Protein AF-A0A1J3EVC8-F1 (afdb_monomer_lite)

InterPro domains:
  IPR001320 Ionotropic glutamate receptor, C-terminal [PF00060] (2-191)
  IPR001320 Ionotropic glutamate receptor, C-terminal [SM00079] (3-160)
  IPR015683 Ionotropic glutamate receptor [PTHR18966] (3-230)

Sequence (306 aa):
LARFVVVVWCFVVLVLTQSYTANLSSFLTVQRLRPKTTTVNDLIRNGDSVGYQRGSFVHGLLKNKGFQESKLKPYDSIEECHMLMSSRKIAAAFDEEVYFKVLLSKYCSKYAMVEPYFKSAGFGFVFPKNSPLTRDVSMAILQLSEGDEMQHIEKKWLNKQSHGCPDPNPDLSHGLGLNSFWGLFIIAGLASFLALLFYLANFLYEQRHTLLEDSGVSFWRKLMLLLRIFNEKDKISHMFKESAVHNVSSPTPRPSAVEITPCPQCPSQNREFEPRRVSLEPSEDFFTPRLEQDEDDEVDTERGAD

Radius of gyration: 39.42 Å; chains: 1; bounding box: 84×89×107 Å

Organism: Noccaea caerulescens (NCBI:txid107243)

Structure (mmCIF, N/CA/C/O backbone):
data_AF-A0A1J3EVC8-F1
#
_entry.id   AF-A0A1J3EVC8-F1
#
loop_
_atom_site.group_PDB
_atom_site.id
_atom_site.type_symbol
_atom_site.label_atom_id
_atom_site.label_alt_id
_atom_site.label_comp_id
_atom_site.label_asym_id
_atom_site.label_entity_id
_atom_site.label_seq_id
_atom_site.pdbx_PDB_ins_code
_atom_site.Cartn_x
_atom_site.Cartn_y
_atom_site.Cartn_z
_atom_site.occupancy
_atom_site.B_iso_or_equiv
_atom_site.auth_seq_id
_atom_site.auth_comp_id
_atom_site.auth_asym_id
_atom_site.auth_atom_id
_atom_site.pdbx_PDB_model_num
ATOM 1 N N . LEU A 1 1 ? 7.150 0.339 58.802 1.00 74.25 1 LEU A N 1
ATOM 2 C CA . LEU A 1 1 ? 6.753 -0.681 57.802 1.00 74.25 1 LEU A CA 1
ATOM 3 C C . LEU A 1 1 ? 5.669 -0.202 56.835 1.00 74.25 1 LEU A C 1
ATOM 5 O O . LEU A 1 1 ? 5.943 -0.197 55.647 1.00 74.25 1 LEU A O 1
ATOM 9 N N . ALA A 1 2 ? 4.497 0.263 57.290 1.00 88.56 2 ALA A N 1
ATOM 10 C CA . ALA A 1 2 ? 3.395 0.658 56.392 1.00 88.56 2 ALA A CA 1
ATOM 11 C C . ALA A 1 2 ? 3.783 1.685 55.302 1.00 88.56 2 ALA A C 1
ATOM 13 O O . ALA A 1 2 ? 3.427 1.515 54.143 1.00 88.56 2 ALA A O 1
ATOM 14 N N . ARG A 1 3 ? 4.594 2.702 55.634 1.00 89.00 3 ARG A N 1
ATOM 15 C CA . ARG A 1 3 ? 5.077 3.698 54.654 1.00 89.00 3 ARG A CA 1
ATOM 16 C C . ARG A 1 3 ? 5.971 3.103 53.560 1.00 89.00 3 ARG A C 1
ATOM 18 O O . ARG A 1 3 ? 5.885 3.527 52.419 1.00 89.00 3 ARG A O 1
ATOM 25 N N . PHE A 1 4 ? 6.792 2.109 53.895 1.00 91.50 4 PHE A N 1
ATOM 26 C CA . PHE A 1 4 ? 7.649 1.423 52.925 1.00 91.50 4 PHE A CA 1
ATOM 27 C C . PHE A 1 4 ? 6.813 0.574 51.961 1.00 91.50 4 PHE A C 1
ATOM 29 O O . PHE A 1 4 ? 7.011 0.633 50.753 1.00 91.50 4 PHE A O 1
ATOM 36 N N . VAL A 1 5 ? 5.808 -0.135 52.487 1.00 93.31 5 VAL A N 1
ATOM 37 C CA . VAL A 1 5 ? 4.866 -0.926 51.680 1.00 93.31 5 VAL A CA 1
ATOM 38 C C . VAL A 1 5 ? 4.085 -0.037 50.706 1.00 93.31 5 VAL A C 1
ATOM 40 O O . VAL A 1 5 ? 3.940 -0.403 49.545 1.00 93.31 5 VAL A O 1
ATOM 43 N N . VAL A 1 6 ? 3.648 1.155 51.133 1.00 94.69 6 VAL A N 1
ATOM 44 C CA . VAL A 1 6 ? 2.963 2.121 50.253 1.00 94.69 6 VAL A CA 1
ATOM 45 C C . VAL A 1 6 ? 3.873 2.598 49.118 1.00 94.69 6 VAL A C 1
ATOM 47 O O . VAL A 1 6 ? 3.422 2.678 47.982 1.00 94.69 6 VAL A O 1
ATOM 50 N N . VAL A 1 7 ? 5.152 2.872 49.390 1.00 92.56 7 VAL A N 1
ATOM 51 C CA . VAL A 1 7 ? 6.109 3.296 48.352 1.00 92.56 7 VAL A CA 1
ATOM 52 C C . VAL A 1 7 ? 6.333 2.189 47.320 1.00 92.56 7 VAL A C 1
ATOM 54 O O . VAL A 1 7 ? 6.260 2.452 46.120 1.00 92.56 7 VAL A O 1
ATOM 57 N N . VAL A 1 8 ? 6.539 0.948 47.772 1.00 93.38 8 VAL A N 1
ATOM 58 C CA . VAL A 1 8 ? 6.688 -0.215 46.880 1.00 93.38 8 VAL A CA 1
ATOM 59 C C . VAL A 1 8 ? 5.415 -0.436 46.059 1.00 93.38 8 VAL A C 1
ATOM 61 O O . VAL A 1 8 ? 5.489 -0.648 44.852 1.00 93.38 8 VAL A O 1
ATOM 64 N N . TRP A 1 9 ? 4.241 -0.317 46.679 1.00 93.56 9 TRP A N 1
ATOM 65 C CA . TRP A 1 9 ? 2.958 -0.433 45.990 1.00 93.56 9 TRP A CA 1
ATOM 66 C C . TRP A 1 9 ? 2.756 0.655 44.927 1.00 93.56 9 TRP A C 1
ATOM 68 O O . TRP A 1 9 ? 2.385 0.349 43.794 1.00 93.56 9 TRP A O 1
ATOM 78 N N . CYS A 1 10 ? 3.057 1.917 45.250 1.00 92.81 10 CYS A N 1
ATOM 79 C CA . CYS A 1 10 ? 3.014 3.015 44.284 1.00 92.81 10 CYS A CA 1
ATOM 80 C C . CYS A 1 10 ? 3.933 2.744 43.091 1.00 92.81 10 CYS A C 1
ATOM 82 O O . CYS A 1 10 ? 3.531 2.969 41.953 1.00 92.81 10 CYS A O 1
ATOM 84 N N . PHE A 1 11 ? 5.135 2.216 43.329 1.00 93.19 11 PHE A N 1
ATOM 85 C CA . PHE A 1 11 ? 6.053 1.848 42.255 1.00 93.19 11 PHE A CA 1
ATOM 86 C C . PHE A 1 11 ? 5.458 0.774 41.331 1.00 93.19 11 PHE A C 1
ATOM 88 O O . PHE A 1 11 ? 5.500 0.926 40.113 1.00 93.19 11 PHE A O 1
ATOM 95 N N . VAL A 1 12 ? 4.822 -0.261 41.889 1.00 94.75 12 VAL A N 1
ATOM 96 C CA . VAL A 1 12 ? 4.138 -1.303 41.101 1.00 94.75 12 VAL A CA 1
ATOM 97 C C . VAL A 1 12 ? 3.018 -0.711 40.238 1.00 94.75 12 VAL A C 1
ATOM 99 O O . VAL A 1 12 ? 2.957 -0.983 39.039 1.00 94.75 12 VAL A O 1
ATOM 102 N N . VAL A 1 13 ? 2.158 0.139 40.809 1.00 95.94 13 VAL A N 1
ATOM 103 C CA . VAL A 1 13 ? 1.061 0.790 40.067 1.00 95.94 13 VAL A CA 1
ATOM 104 C C . VAL A 1 13 ? 1.595 1.695 38.952 1.00 95.94 13 VAL A C 1
ATOM 106 O O . VAL A 1 13 ? 1.046 1.704 37.847 1.00 95.94 13 VAL A O 1
ATOM 109 N N . LEU A 1 14 ? 2.686 2.424 39.208 1.00 92.38 14 LEU A N 1
ATOM 110 C CA . LEU A 1 14 ? 3.347 3.243 38.193 1.00 92.38 14 LEU A CA 1
ATOM 111 C C . LEU A 1 14 ? 3.861 2.383 37.034 1.00 92.38 14 LEU A C 1
ATOM 113 O O . LEU A 1 14 ? 3.548 2.683 35.884 1.00 92.38 14 LEU A O 1
ATOM 117 N N . VAL A 1 15 ? 4.575 1.289 37.315 1.00 94.12 15 VAL A N 1
ATOM 118 C CA . VAL A 1 15 ? 5.093 0.380 36.276 1.00 94.12 15 VAL A CA 1
ATOM 119 C C . VAL A 1 15 ? 3.962 -0.217 35.435 1.00 94.12 15 VAL A C 1
ATOM 121 O O . VAL A 1 15 ? 4.066 -0.258 34.207 1.00 94.12 15 VAL A O 1
ATOM 124 N N . LEU A 1 16 ? 2.856 -0.626 36.062 1.00 92.94 16 LEU A N 1
ATOM 125 C CA . LEU A 1 16 ? 1.688 -1.155 35.350 1.00 92.94 16 LEU A CA 1
ATOM 126 C C . LEU A 1 16 ? 1.044 -0.105 34.436 1.00 92.94 16 LEU A C 1
ATOM 128 O O . LEU A 1 16 ? 0.739 -0.398 33.281 1.00 92.94 16 LEU A O 1
ATOM 132 N N . THR A 1 17 ? 0.887 1.129 34.921 1.00 90.44 17 THR A N 1
ATOM 133 C CA . THR A 1 17 ? 0.289 2.230 34.147 1.00 90.44 17 THR A CA 1
ATOM 134 C C . THR A 1 17 ? 1.160 2.602 32.944 1.00 90.44 17 THR A C 1
ATOM 136 O O . THR A 1 17 ? 0.653 2.782 31.834 1.00 90.44 17 THR A O 1
ATOM 139 N N . GLN A 1 18 ? 2.481 2.665 33.140 1.00 92.81 18 GLN A N 1
ATOM 140 C CA . GLN A 1 18 ? 3.440 2.928 32.065 1.00 92.81 18 GLN A CA 1
ATOM 141 C C . GLN A 1 18 ? 3.442 1.800 31.027 1.00 92.81 18 GLN A C 1
ATOM 143 O O . GLN A 1 18 ? 3.366 2.070 29.832 1.00 92.81 18 GLN A O 1
ATOM 148 N N . SER A 1 19 ? 3.437 0.537 31.466 1.00 91.94 19 SER A N 1
ATOM 149 C CA . SER A 1 19 ? 3.404 -0.626 30.567 1.00 91.94 19 SER A CA 1
ATOM 150 C C . SER A 1 19 ? 2.109 -0.690 29.757 1.00 91.94 19 SER A C 1
ATOM 152 O O . SER A 1 19 ? 2.138 -0.970 28.560 1.00 91.94 19 SER A O 1
ATOM 154 N N . TYR A 1 20 ? 0.972 -0.372 30.381 1.00 91.69 20 TYR A N 1
ATOM 155 C CA . TYR A 1 20 ? -0.309 -0.274 29.685 1.00 91.69 20 TYR A CA 1
ATOM 156 C C . TYR A 1 20 ? -0.292 0.836 28.628 1.00 91.69 20 TYR A C 1
ATOM 158 O O . TYR A 1 20 ? -0.678 0.602 27.483 1.00 91.69 20 TYR A O 1
ATOM 166 N N . THR A 1 21 ? 0.215 2.020 28.985 1.00 87.69 21 THR A N 1
ATOM 167 C CA . THR A 1 21 ? 0.320 3.160 28.061 1.00 87.69 21 THR A CA 1
ATOM 168 C C . THR A 1 21 ? 1.261 2.847 26.896 1.00 87.69 21 THR A C 1
ATOM 170 O O . THR A 1 21 ? 0.932 3.132 25.746 1.00 87.69 21 THR A O 1
ATOM 173 N N . ALA A 1 22 ? 2.394 2.194 27.165 1.00 85.62 22 ALA A N 1
ATOM 174 C CA . ALA A 1 22 ? 3.346 1.760 26.147 1.00 85.62 22 ALA A CA 1
ATOM 175 C C . ALA A 1 22 ? 2.743 0.713 25.199 1.00 85.62 22 ALA A C 1
ATOM 177 O O . ALA A 1 22 ? 2.875 0.838 23.983 1.00 85.62 22 ALA A O 1
ATOM 178 N N . ASN A 1 23 ? 2.033 -0.286 25.729 1.00 88.50 23 ASN A N 1
ATOM 179 C CA . ASN A 1 23 ? 1.392 -1.315 24.912 1.00 88.50 23 ASN A CA 1
ATOM 180 C C . ASN A 1 23 ? 0.255 -0.739 24.053 1.00 88.50 23 ASN A C 1
ATOM 182 O O . ASN A 1 23 ? 0.146 -1.050 22.869 1.00 88.50 23 ASN A O 1
ATOM 186 N N . LEU A 1 24 ? -0.553 0.162 24.617 1.00 84.19 24 LEU A N 1
ATOM 187 C CA . LEU A 1 24 ? -1.594 0.872 23.877 1.00 84.19 24 LEU A CA 1
ATOM 188 C C . LEU A 1 24 ? -0.997 1.743 22.763 1.00 84.19 24 LEU A C 1
ATOM 190 O O . LEU A 1 24 ? -1.478 1.708 21.632 1.00 84.19 24 LEU A O 1
ATOM 194 N N . SER A 1 25 ? 0.070 2.488 23.062 1.00 83.62 25 SER A N 1
ATOM 195 C CA . SER A 1 25 ? 0.792 3.297 22.074 1.00 83.62 25 SER A CA 1
ATOM 196 C C . SER A 1 25 ? 1.380 2.432 20.956 1.00 83.62 25 SER A C 1
ATOM 198 O O . SER A 1 25 ? 1.205 2.744 19.778 1.00 83.62 25 SER A O 1
ATOM 200 N N . SER A 1 26 ? 1.999 1.299 21.302 1.00 84.56 26 SER A N 1
ATOM 201 C CA . SER A 1 26 ? 2.509 0.318 20.336 1.00 84.56 26 SER A CA 1
ATOM 202 C C . SER A 1 26 ? 1.393 -0.202 19.430 1.00 84.56 26 SER A C 1
ATOM 204 O O . SER A 1 26 ? 1.515 -0.155 18.208 1.00 84.56 26 SER A O 1
ATOM 206 N N . PHE A 1 27 ? 0.255 -0.599 20.003 1.00 80.69 27 PHE A N 1
ATOM 207 C CA . PHE A 1 27 ? -0.901 -1.063 19.241 1.00 80.69 27 PHE A CA 1
ATOM 208 C C . PHE A 1 27 ? -1.414 -0.005 18.254 1.00 80.69 27 PHE A C 1
ATOM 210 O O . PHE A 1 27 ? -1.635 -0.300 17.077 1.00 80.69 27 PHE A O 1
ATOM 217 N N . LEU A 1 28 ? -1.546 1.243 18.705 1.00 76.38 28 LEU A N 1
ATOM 218 C CA . LEU A 1 28 ? -1.968 2.358 17.855 1.00 76.38 28 LEU A CA 1
ATOM 219 C C . LEU A 1 28 ? -0.940 2.666 16.763 1.00 76.38 28 LEU A C 1
ATOM 221 O O . LEU A 1 28 ? -1.318 2.970 15.634 1.00 76.38 28 LEU A O 1
ATOM 225 N N . THR A 1 29 ? 0.348 2.533 17.066 1.00 75.00 29 THR A N 1
ATOM 226 C CA . THR A 1 29 ? 1.436 2.750 16.106 1.00 75.00 29 THR A CA 1
ATOM 227 C C . THR A 1 29 ? 1.462 1.652 15.040 1.00 75.00 29 THR A C 1
ATOM 229 O O . THR A 1 29 ? 1.543 1.957 13.852 1.00 75.00 29 THR A O 1
ATOM 232 N N . VAL A 1 30 ? 1.292 0.381 15.421 1.00 69.19 30 VAL A N 1
ATOM 233 C CA . VAL A 1 30 ? 1.222 -0.752 14.478 1.00 69.19 30 VAL A CA 1
ATOM 234 C C . VAL A 1 30 ? 0.055 -0.592 13.506 1.00 69.19 30 VAL A C 1
ATOM 236 O O . VAL A 1 30 ? 0.234 -0.800 12.308 1.00 69.19 30 VAL A O 1
ATOM 239 N N . GLN A 1 31 ? -1.119 -0.176 13.988 1.00 62.53 31 GLN A N 1
ATOM 240 C CA . GLN A 1 31 ? -2.278 0.063 13.120 1.00 62.53 31 GLN A CA 1
ATOM 241 C C . GLN A 1 31 ? -2.077 1.220 12.132 1.00 62.53 31 GLN A C 1
ATOM 243 O O . GLN A 1 31 ? -2.726 1.249 11.089 1.00 62.53 31 GLN A O 1
ATOM 248 N N . ARG A 1 32 ? -1.199 2.181 12.444 1.00 59.34 32 ARG A N 1
ATOM 249 C CA . ARG A 1 32 ? -0.858 3.286 11.534 1.00 59.34 32 ARG A CA 1
ATOM 250 C C . ARG A 1 32 ? 0.233 2.918 10.536 1.00 59.34 32 ARG A C 1
ATOM 252 O O . ARG A 1 32 ? 0.164 3.367 9.398 1.00 59.34 32 ARG A O 1
ATOM 259 N N . LEU A 1 33 ? 1.211 2.115 10.951 1.00 55.97 33 LEU A N 1
ATOM 260 C CA . LEU A 1 33 ? 2.339 1.710 10.108 1.00 55.97 33 LEU A CA 1
ATOM 261 C C . LEU A 1 33 ? 2.003 0.546 9.171 1.00 55.97 33 LEU A C 1
ATOM 263 O O . LEU A 1 33 ? 2.575 0.452 8.091 1.00 55.97 33 LEU A O 1
ATOM 267 N N . ARG A 1 34 ? 1.063 -0.326 9.551 1.00 51.88 34 ARG A N 1
ATOM 268 C CA . ARG A 1 34 ? 0.474 -1.318 8.648 1.00 51.88 34 ARG A CA 1
ATOM 269 C C . ARG A 1 34 ? -0.930 -0.861 8.264 1.00 51.88 34 ARG A C 1
ATOM 271 O O . ARG A 1 34 ? -1.878 -1.203 8.976 1.00 51.88 34 ARG A O 1
ATOM 278 N N . PRO A 1 35 ? -1.109 -0.130 7.142 1.00 57.00 35 PRO A N 1
ATOM 279 C CA . PRO A 1 35 ? -2.424 -0.070 6.516 1.00 57.00 35 PRO A CA 1
ATOM 280 C C . PRO A 1 35 ? -2.945 -1.502 6.346 1.00 57.00 35 PRO A C 1
ATOM 282 O O . PRO A 1 35 ? -2.163 -2.451 6.341 1.00 57.00 35 PRO A O 1
ATOM 285 N N . LYS A 1 36 ? -4.265 -1.685 6.250 1.00 58.28 36 LYS A N 1
ATOM 286 C CA . LYS A 1 36 ? -4.878 -3.000 6.010 1.00 58.28 36 LYS A CA 1
ATOM 287 C C . LYS A 1 36 ? -4.464 -3.490 4.615 1.00 58.28 36 LYS A C 1
ATOM 289 O O . LYS A 1 36 ? -5.222 -3.368 3.660 1.00 58.28 36 LYS A O 1
ATOM 294 N N . THR A 1 37 ? -3.228 -3.951 4.488 1.00 56.44 37 THR A N 1
ATOM 295 C CA . THR A 1 37 ? -2.592 -4.338 3.241 1.00 56.44 37 THR A CA 1
ATOM 296 C C . THR A 1 37 ? -3.139 -5.700 2.891 1.00 56.44 37 THR A C 1
ATOM 298 O O . THR A 1 37 ? -2.927 -6.688 3.589 1.00 56.44 37 THR A O 1
ATOM 301 N N . THR A 1 38 ? -3.941 -5.742 1.837 1.00 73.88 38 THR A N 1
ATOM 302 C CA . THR A 1 38 ? -4.386 -7.010 1.282 1.00 73.88 38 THR A CA 1
ATOM 303 C C . THR A 1 38 ? -3.183 -7.639 0.595 1.00 73.88 38 THR A C 1
ATOM 305 O O . THR A 1 38 ? -2.696 -7.115 -0.405 1.00 73.88 38 THR A O 1
ATOM 308 N N . THR A 1 39 ? -2.663 -8.728 1.162 1.00 84.38 39 THR A N 1
ATOM 309 C CA . THR A 1 39 ? -1.549 -9.454 0.547 1.00 84.38 39 THR A CA 1
ATOM 310 C C . THR A 1 39 ? -2.044 -10.122 -0.732 1.00 84.38 39 THR A C 1
ATOM 312 O O . THR A 1 39 ? -3.224 -10.446 -0.860 1.00 84.38 39 THR A O 1
ATOM 315 N N . VAL A 1 40 ? -1.146 -10.416 -1.669 1.00 88.19 40 VAL A N 1
ATOM 316 C CA . VAL A 1 40 ? -1.488 -11.144 -2.903 1.00 88.19 40 VAL A CA 1
ATOM 317 C C . VAL A 1 40 ? -2.214 -12.465 -2.612 1.00 88.19 40 VAL A C 1
ATOM 319 O O . VAL A 1 40 ? -3.217 -12.769 -3.250 1.00 88.19 40 VAL A O 1
ATOM 322 N N . ASN A 1 41 ? -1.790 -13.200 -1.580 1.00 88.44 41 ASN A N 1
ATOM 323 C CA . ASN A 1 41 ? -2.467 -14.424 -1.137 1.00 88.44 41 ASN A CA 1
ATOM 324 C C . ASN A 1 41 ? -3.885 -14.168 -0.602 1.00 88.44 41 ASN A C 1
ATOM 326 O O . ASN A 1 41 ? -4.765 -15.009 -0.780 1.00 88.44 41 ASN A O 1
ATOM 330 N N . ASP A 1 42 ? -4.124 -13.018 0.033 1.00 89.62 42 ASP A N 1
ATOM 331 C CA . ASP A 1 42 ? -5.458 -12.645 0.500 1.00 89.62 42 ASP A CA 1
ATOM 332 C C . ASP A 1 42 ? -6.380 -12.345 -0.688 1.00 89.62 42 ASP A C 1
ATOM 334 O O . ASP A 1 42 ? -7.514 -12.816 -0.691 1.00 89.62 42 ASP A O 1
ATOM 338 N N . LEU A 1 43 ? -5.882 -11.655 -1.725 1.00 90.81 43 LEU A N 1
ATOM 339 C CA . LEU A 1 43 ? -6.635 -11.389 -2.962 1.00 90.81 43 LEU A CA 1
ATOM 340 C C . LEU A 1 43 ? -7.054 -12.692 -3.656 1.00 90.81 43 LEU A C 1
ATOM 342 O O . LEU A 1 43 ? -8.196 -12.828 -4.097 1.00 90.81 43 LEU A O 1
ATOM 346 N N . ILE A 1 44 ? -6.144 -13.670 -3.711 1.00 91.44 44 ILE A N 1
ATOM 347 C CA . ILE A 1 44 ? -6.418 -14.994 -4.284 1.00 91.44 44 ILE A CA 1
ATOM 348 C C . ILE A 1 44 ? -7.467 -15.732 -3.442 1.00 91.44 44 ILE A C 1
ATOM 350 O O . ILE A 1 44 ? -8.453 -16.224 -3.990 1.00 91.44 44 ILE A O 1
ATOM 354 N N . ARG A 1 45 ? -7.296 -15.779 -2.113 1.00 91.62 45 ARG A N 1
ATOM 355 C CA . ARG A 1 45 ? -8.210 -16.488 -1.200 1.00 91.62 45 ARG A CA 1
ATOM 356 C C . ARG A 1 45 ? -9.620 -15.897 -1.208 1.00 91.62 45 ARG A C 1
ATOM 358 O O . ARG A 1 45 ? -10.592 -16.643 -1.140 1.00 91.62 45 ARG A O 1
ATOM 365 N N . ASN A 1 46 ? -9.729 -14.574 -1.287 1.00 90.38 46 ASN A N 1
ATOM 366 C CA . ASN A 1 46 ? -11.010 -13.872 -1.311 1.00 90.38 46 ASN A CA 1
ATOM 367 C C . ASN A 1 46 ? -11.679 -13.917 -2.697 1.00 90.38 46 ASN A C 1
ATOM 369 O O . ASN A 1 46 ? -12.867 -13.617 -2.817 1.00 90.38 46 ASN A O 1
ATOM 373 N N . GLY A 1 47 ? -10.939 -14.292 -3.747 1.00 90.44 47 GLY A N 1
ATOM 374 C CA . GLY A 1 47 ? -11.432 -14.265 -5.123 1.00 90.44 47 GLY A CA 1
ATOM 375 C C . GLY A 1 47 ? -11.690 -12.842 -5.626 1.00 90.44 47 GLY A C 1
ATOM 376 O O . GLY A 1 47 ? -12.649 -12.619 -6.380 1.00 90.44 47 GLY A O 1
ATOM 377 N N . ASP A 1 48 ? -10.862 -11.893 -5.189 1.00 93.56 48 ASP A N 1
ATOM 378 C CA . ASP A 1 48 ? -10.953 -10.486 -5.565 1.00 93.56 48 ASP A CA 1
ATOM 379 C C . ASP A 1 48 ? -10.556 -10.285 -7.035 1.00 93.56 48 ASP A C 1
ATOM 381 O O . ASP A 1 48 ? -9.679 -10.964 -7.573 1.00 93.56 48 ASP A O 1
ATOM 385 N N . SER A 1 49 ? -11.215 -9.340 -7.708 1.00 95.56 49 SER A N 1
ATOM 386 C CA . SER A 1 49 ? -10.851 -8.954 -9.075 1.00 95.56 49 SER A CA 1
ATOM 387 C C . SER A 1 49 ? -9.615 -8.057 -9.055 1.00 95.56 49 SER A C 1
ATOM 389 O O . SER A 1 49 ? -9.555 -7.117 -8.261 1.00 95.56 49 SER A O 1
ATOM 391 N N . VAL A 1 50 ? -8.658 -8.294 -9.952 1.00 95.31 50 VAL A N 1
ATOM 392 C CA . VAL A 1 50 ? -7.395 -7.542 -10.011 1.00 95.31 50 VAL A CA 1
ATOM 393 C C . VAL A 1 50 ? -7.127 -7.003 -11.414 1.00 95.31 50 VAL A C 1
ATOM 395 O O . VAL A 1 50 ? -7.471 -7.635 -12.413 1.00 95.31 50 VAL A O 1
ATOM 398 N N . GLY A 1 51 ? -6.552 -5.805 -11.481 1.00 94.94 51 GLY A N 1
ATOM 399 C CA . GLY A 1 51 ? -6.213 -5.111 -12.720 1.00 94.94 51 GLY A CA 1
ATOM 400 C C . GLY A 1 51 ? -4.797 -5.420 -13.203 1.00 94.94 51 GLY A C 1
ATOM 401 O O . GLY A 1 51 ? -3.906 -5.619 -12.380 1.00 94.94 51 GLY A O 1
ATOM 402 N N . TYR A 1 52 ? -4.581 -5.413 -14.517 1.00 94.50 52 TYR A N 1
ATOM 403 C CA . TYR A 1 52 ? -3.249 -5.465 -15.133 1.00 94.50 52 TYR A CA 1
ATOM 404 C C . TYR A 1 52 ? -3.233 -4.702 -16.464 1.00 94.50 52 TYR A C 1
ATOM 406 O O . TYR A 1 52 ? -4.267 -4.588 -17.127 1.00 94.50 52 TYR A O 1
ATOM 414 N N . GLN A 1 53 ? -2.066 -4.215 -16.887 1.00 93.62 53 GLN A N 1
ATOM 415 C CA . GLN A 1 53 ? -1.933 -3.539 -18.178 1.00 93.62 53 GLN A CA 1
ATOM 416 C C . GLN A 1 53 ? -2.046 -4.529 -19.348 1.00 93.62 53 GLN A C 1
ATOM 418 O O . GLN A 1 53 ? -1.390 -5.577 -19.372 1.00 93.62 53 GLN A O 1
ATOM 423 N N . ARG A 1 54 ? -2.866 -4.206 -20.354 1.00 93.69 54 ARG A N 1
ATOM 424 C CA . ARG A 1 54 ? -3.024 -5.049 -21.547 1.00 93.69 54 ARG A CA 1
ATOM 425 C C . ARG A 1 54 ? -1.692 -5.216 -22.281 1.00 93.69 54 ARG A C 1
ATOM 427 O O . ARG A 1 54 ? -0.968 -4.257 -22.512 1.00 93.69 54 ARG A O 1
ATOM 434 N N . GLY A 1 55 ? -1.390 -6.452 -22.680 1.00 88.75 55 GLY A N 1
ATOM 435 C CA . GLY A 1 55 ? -0.143 -6.788 -23.376 1.00 88.75 55 GLY A CA 1
ATOM 436 C C . GLY A 1 55 ? 1.081 -6.903 -22.461 1.00 88.75 55 GLY A C 1
ATOM 437 O O . GLY A 1 55 ? 2.155 -7.243 -22.948 1.00 88.75 55 GLY A O 1
ATOM 438 N N . SER A 1 56 ? 0.927 -6.674 -21.153 1.00 89.75 56 SER A N 1
ATOM 439 C CA . SER A 1 56 ? 2.004 -6.846 -20.178 1.00 89.75 56 SER A CA 1
ATOM 440 C C . SER A 1 56 ? 2.247 -8.319 -19.831 1.00 89.75 56 SER A C 1
ATOM 442 O O . SER A 1 56 ? 1.319 -9.134 -19.768 1.00 89.75 56 SER A O 1
ATOM 444 N N . PHE A 1 57 ? 3.502 -8.647 -19.509 1.00 90.19 57 PHE A N 1
ATOM 445 C CA . PHE A 1 57 ? 3.902 -9.951 -18.966 1.00 90.19 57 PHE A CA 1
ATOM 446 C C . PHE A 1 57 ? 3.228 -10.264 -17.617 1.00 90.19 57 PHE A C 1
ATOM 448 O O . PHE A 1 57 ? 3.139 -11.429 -17.218 1.00 90.19 57 PHE A O 1
ATOM 455 N N . VAL A 1 58 ? 2.722 -9.232 -16.929 1.00 91.56 58 VAL A N 1
ATOM 456 C CA . VAL A 1 58 ? 2.015 -9.344 -15.647 1.00 91.56 58 VAL A CA 1
ATOM 457 C C . VAL A 1 58 ? 0.822 -10.295 -15.745 1.00 91.56 58 VAL A C 1
ATOM 459 O O . VAL A 1 58 ? 0.554 -11.029 -14.797 1.00 91.56 58 VAL A O 1
ATOM 462 N N . HIS A 1 59 ? 0.149 -10.366 -16.897 1.00 93.06 59 HIS A N 1
ATOM 463 C CA . HIS A 1 59 ? -0.958 -11.302 -17.117 1.00 93.06 59 HIS A CA 1
ATOM 464 C C . HIS A 1 59 ? -0.554 -12.762 -16.864 1.00 93.06 59 HIS A C 1
ATOM 466 O O . HIS A 1 59 ? -1.176 -13.459 -16.059 1.00 93.06 59 HIS A O 1
ATOM 472 N N . GLY A 1 60 ? 0.540 -13.199 -17.493 1.00 91.94 60 GLY A N 1
ATOM 473 C CA . GLY A 1 60 ? 1.085 -14.545 -17.316 1.00 91.94 60 GLY A CA 1
ATOM 474 C C . GLY A 1 60 ? 1.620 -14.774 -15.903 1.00 91.94 60 GLY A C 1
ATOM 475 O O . GLY A 1 60 ? 1.413 -15.844 -15.330 1.00 91.94 60 GLY A O 1
ATOM 476 N N . LEU A 1 61 ? 2.239 -13.752 -15.302 1.00 91.00 61 LEU A N 1
ATOM 477 C CA . LEU A 1 61 ? 2.718 -13.812 -13.920 1.00 91.00 61 LEU A CA 1
ATOM 478 C C . LEU A 1 61 ? 1.568 -14.050 -12.929 1.00 91.00 61 LEU A C 1
ATOM 480 O O . LEU A 1 61 ? 1.667 -14.937 -12.082 1.00 91.00 61 LEU A O 1
ATOM 484 N N . LEU A 1 62 ? 0.469 -13.298 -13.041 1.00 92.44 62 LEU A N 1
ATOM 485 C CA . LEU A 1 62 ? -0.697 -13.439 -12.164 1.00 92.44 62 LEU A CA 1
ATOM 486 C C . LEU A 1 62 ? -1.362 -14.806 -12.327 1.00 92.44 62 LEU A C 1
ATOM 488 O O . LEU A 1 62 ? -1.717 -15.447 -11.335 1.00 92.44 62 LEU A O 1
ATOM 492 N N . LYS A 1 63 ? -1.463 -15.299 -13.563 1.00 93.38 63 LYS A N 1
ATOM 493 C CA . LYS A 1 63 ? -1.973 -16.643 -13.836 1.00 93.38 63 LYS A CA 1
ATOM 494 C C . LYS A 1 63 ? -1.113 -17.725 -13.176 1.00 93.38 63 LYS A C 1
ATOM 496 O O . LYS A 1 63 ? -1.647 -18.590 -12.488 1.00 93.38 63 LYS A O 1
ATOM 501 N N . ASN A 1 64 ? 0.213 -17.629 -13.294 1.00 92.25 64 ASN A N 1
ATOM 502 C CA . ASN A 1 64 ? 1.147 -18.560 -12.650 1.00 92.25 64 ASN A CA 1
ATOM 503 C C . ASN A 1 64 ? 1.101 -18.489 -11.114 1.00 92.25 64 ASN A C 1
ATOM 505 O O . ASN A 1 64 ? 1.410 -19.471 -10.445 1.00 92.25 64 ASN A O 1
ATOM 509 N N . LYS A 1 65 ? 0.699 -17.348 -10.541 1.00 89.56 65 LYS A N 1
ATOM 510 C CA . LYS A 1 65 ? 0.489 -17.186 -9.093 1.00 89.56 65 LYS A CA 1
ATOM 511 C C . LYS A 1 65 ? -0.840 -17.760 -8.590 1.00 89.56 65 LYS A C 1
ATOM 513 O O . LYS A 1 65 ? -1.037 -17.801 -7.381 1.00 89.56 65 LYS A O 1
ATOM 518 N N . GLY A 1 66 ? -1.723 -18.222 -9.477 1.00 92.19 66 GLY A N 1
ATOM 519 C CA . GLY A 1 66 ? -2.985 -18.871 -9.110 1.00 92.19 66 GLY A CA 1
ATOM 520 C C . GLY A 1 66 ? -4.214 -17.961 -9.151 1.00 92.19 66 GLY A C 1
ATOM 521 O O . GLY A 1 66 ? -5.270 -18.347 -8.650 1.00 92.19 66 GLY A O 1
ATOM 522 N N . PHE A 1 67 ? -4.121 -16.771 -9.753 1.00 94.44 67 PHE A N 1
ATOM 523 C CA . PHE A 1 67 ? -5.314 -15.966 -10.017 1.00 94.44 67 PHE A CA 1
ATOM 524 C C . PHE A 1 67 ? -6.192 -16.615 -11.093 1.00 94.44 67 PHE A C 1
ATOM 526 O O . PHE A 1 67 ? -5.706 -17.110 -12.111 1.00 94.44 67 PHE A O 1
ATOM 533 N N . GLN A 1 68 ? -7.510 -16.572 -10.887 1.00 94.00 68 GLN A N 1
ATOM 534 C CA . GLN A 1 68 ? -8.473 -17.026 -11.888 1.00 94.00 68 GLN A CA 1
ATOM 535 C C . GLN A 1 68 ? -8.568 -16.017 -13.033 1.00 94.00 68 GLN A C 1
ATOM 537 O O . GLN A 1 68 ? -8.790 -14.831 -12.799 1.00 94.00 68 GLN A O 1
ATOM 542 N N . GLU A 1 69 ? -8.509 -16.503 -14.271 1.00 92.94 69 GLU A N 1
ATOM 543 C CA . GLU A 1 69 ? -8.592 -15.687 -15.491 1.00 92.94 69 GLU A CA 1
ATOM 544 C C . GLU A 1 69 ? -9.822 -14.757 -15.509 1.00 92.94 69 GLU A C 1
ATOM 546 O O . GLU A 1 69 ? -9.738 -13.598 -15.898 1.00 92.94 69 GLU A O 1
ATOM 551 N N . SER A 1 70 ? -10.966 -15.225 -14.997 1.00 94.19 70 SER A N 1
ATOM 552 C CA . SER A 1 70 ? -12.218 -14.454 -14.923 1.00 94.19 70 SER A CA 1
ATOM 553 C C . SER A 1 70 ? -12.145 -13.218 -14.011 1.00 94.19 70 SER A C 1
ATOM 555 O O . SER A 1 70 ? -12.937 -12.277 -14.162 1.00 94.19 70 SER A O 1
ATOM 557 N N . LYS A 1 71 ? -11.199 -13.221 -13.065 1.00 94.06 71 LYS A N 1
ATOM 558 C CA . LYS A 1 71 ? -10.949 -12.162 -12.080 1.00 94.06 71 LYS A CA 1
ATOM 559 C C . LYS A 1 71 ? -9.885 -11.170 -12.542 1.00 94.06 71 LYS A C 1
ATOM 561 O O . LYS A 1 71 ? -9.775 -10.101 -11.946 1.00 94.06 71 LYS A O 1
ATOM 566 N N . LEU A 1 72 ? -9.154 -11.482 -13.610 1.00 95.31 72 LEU A N 1
ATOM 567 C CA . LEU A 1 72 ? -8.180 -10.580 -14.209 1.00 95.31 72 LEU A CA 1
ATOM 568 C C . LEU A 1 72 ? -8.901 -9.571 -15.113 1.00 95.31 72 LEU A C 1
ATOM 570 O O . LEU A 1 72 ? -9.709 -9.938 -15.969 1.00 95.31 72 LEU A O 1
ATOM 574 N N . LYS A 1 73 ? -8.637 -8.280 -14.905 1.00 95.75 73 LYS A N 1
ATOM 575 C CA . LYS A 1 73 ? -9.225 -7.184 -15.681 1.00 95.75 73 LYS A CA 1
ATOM 576 C C . LYS A 1 73 ? -8.123 -6.394 -16.391 1.00 95.75 73 LYS A C 1
ATOM 578 O O . LYS A 1 73 ? -7.336 -5.743 -15.708 1.00 95.75 73 LYS A O 1
ATOM 583 N N . PRO A 1 74 ? -8.056 -6.434 -17.731 1.00 95.88 74 PRO A N 1
ATOM 584 C CA . PRO A 1 74 ? -7.104 -5.609 -18.457 1.00 95.88 74 PRO A CA 1
ATOM 585 C C . PRO A 1 74 ? -7.526 -4.136 -18.405 1.00 95.88 74 PRO A C 1
ATOM 587 O O . PRO A 1 74 ? -8.723 -3.839 -18.411 1.00 95.88 74 PRO A O 1
ATOM 590 N N . TYR A 1 75 ? -6.547 -3.238 -18.407 1.00 95.12 75 TYR A N 1
ATOM 591 C CA . TYR A 1 75 ? -6.718 -1.813 -18.689 1.00 95.12 75 TYR A CA 1
ATOM 592 C C . TYR A 1 75 ? -5.647 -1.336 -19.676 1.00 95.12 75 TYR A C 1
ATOM 594 O O . TYR A 1 75 ? -4.559 -1.914 -19.755 1.00 95.12 75 TYR A O 1
ATOM 602 N N . ASP A 1 76 ? -5.957 -0.273 -20.412 1.00 93.62 76 ASP A N 1
ATOM 603 C CA . ASP A 1 76 ? -5.095 0.289 -21.454 1.00 93.62 76 ASP A CA 1
ATOM 604 C C . ASP A 1 76 ? -4.455 1.627 -21.031 1.00 93.62 76 ASP A C 1
ATOM 606 O O . ASP A 1 76 ? -3.426 2.019 -21.582 1.00 93.62 76 ASP A O 1
ATOM 610 N N . SER A 1 77 ? -5.007 2.321 -20.024 1.00 92.00 77 SER A N 1
ATOM 611 C CA . SER A 1 77 ? -4.451 3.584 -19.516 1.00 92.00 77 SER A CA 1
ATOM 612 C C . SER A 1 77 ? -4.498 3.733 -17.993 1.00 92.00 77 SER A C 1
ATOM 614 O O . SER A 1 77 ? -5.236 3.046 -17.282 1.00 92.00 77 SER A O 1
ATOM 616 N N . ILE A 1 78 ? -3.719 4.696 -17.489 1.00 89.81 78 ILE A N 1
ATOM 617 C CA . ILE A 1 78 ? -3.676 5.083 -16.072 1.00 89.81 78 ILE A CA 1
ATOM 618 C C . ILE A 1 78 ? -5.057 5.577 -15.599 1.00 89.81 78 ILE A C 1
ATOM 620 O O . ILE A 1 78 ? -5.481 5.283 -14.481 1.00 89.81 78 ILE A O 1
ATOM 624 N N . GLU A 1 79 ? -5.789 6.297 -16.451 1.00 91.94 79 GLU A N 1
ATOM 625 C CA . GLU A 1 79 ? -7.143 6.791 -16.172 1.00 91.94 79 GLU A CA 1
ATOM 626 C C . GLU A 1 79 ? -8.153 5.647 -16.077 1.00 91.94 79 GLU A C 1
ATOM 628 O O . GLU A 1 79 ? -9.029 5.666 -15.210 1.00 91.94 79 GLU A O 1
ATOM 633 N N . GLU A 1 80 ? -8.026 4.636 -16.937 1.00 94.50 80 GLU A N 1
ATOM 634 C CA . GLU A 1 80 ? -8.870 3.448 -16.872 1.00 94.50 80 GLU A CA 1
ATOM 635 C C . GLU A 1 80 ? -8.587 2.644 -15.598 1.00 94.50 80 GLU A C 1
ATOM 637 O O . GLU A 1 80 ? -9.525 2.280 -14.884 1.00 94.50 80 GLU A O 1
ATOM 642 N N . CYS A 1 81 ? -7.312 2.464 -15.240 1.00 93.44 81 CYS A N 1
ATOM 643 C CA . CYS A 1 81 ? -6.918 1.868 -13.962 1.00 93.44 81 CYS A CA 1
ATOM 644 C C . CYS A 1 81 ? -7.538 2.631 -12.776 1.00 93.44 81 CYS A C 1
ATOM 646 O O . CYS A 1 81 ? -8.184 2.034 -11.909 1.00 93.44 81 CYS A O 1
ATOM 648 N N . HIS A 1 82 ? -7.430 3.964 -12.768 1.00 92.69 82 HIS A N 1
ATOM 649 C CA . HIS A 1 82 ? -8.054 4.820 -11.755 1.00 92.69 82 HIS A CA 1
ATOM 650 C C . HIS A 1 82 ? -9.576 4.625 -11.673 1.00 92.69 82 HIS A C 1
ATOM 652 O O . HIS A 1 82 ? -10.134 4.515 -10.576 1.00 92.69 82 HIS A O 1
ATOM 658 N N . MET A 1 83 ? -10.259 4.561 -12.817 1.00 94.38 83 MET A N 1
ATOM 659 C CA . MET A 1 83 ? -11.704 4.351 -12.891 1.00 94.38 83 MET A CA 1
ATOM 660 C C . MET A 1 83 ? -12.110 2.974 -12.347 1.00 94.38 83 MET A C 1
ATOM 662 O O . MET A 1 83 ? -13.079 2.871 -11.588 1.00 94.38 83 MET A O 1
ATOM 666 N N . LEU A 1 84 ? -11.378 1.912 -12.692 1.00 94.94 84 LEU A N 1
ATOM 667 C CA . LEU A 1 84 ? -11.645 0.552 -12.214 1.00 94.94 84 LEU A CA 1
ATOM 668 C C . LEU A 1 84 ? -11.447 0.431 -10.695 1.00 94.94 84 LEU A C 1
ATOM 670 O O . LEU A 1 84 ? -12.298 -0.152 -10.018 1.00 94.94 84 LEU A O 1
ATOM 674 N N . MET A 1 85 ? -10.382 1.034 -10.156 1.00 92.00 85 MET A N 1
ATOM 675 C CA . MET A 1 85 ? -10.127 1.089 -8.710 1.00 92.00 85 MET A CA 1
ATOM 676 C C . MET A 1 85 ? -11.201 1.914 -7.984 1.00 92.00 85 MET A C 1
ATOM 678 O O . MET A 1 85 ? -11.776 1.470 -6.992 1.00 92.00 85 MET A O 1
ATOM 682 N N . SER A 1 86 ? -11.531 3.106 -8.496 1.00 91.56 86 SER A N 1
ATOM 683 C CA . SER A 1 86 ? -12.509 4.010 -7.865 1.00 91.56 86 SER A CA 1
ATOM 684 C C . SER A 1 86 ? -13.931 3.445 -7.872 1.00 91.56 86 SER A C 1
ATOM 686 O O . SER A 1 86 ? -14.681 3.642 -6.919 1.00 91.56 86 SER A O 1
ATOM 688 N N . SER A 1 87 ? -14.295 2.699 -8.918 1.00 93.12 87 SER A N 1
ATOM 689 C CA . SER A 1 87 ? -15.581 1.994 -9.012 1.00 93.12 87 SER A CA 1
ATOM 690 C C . SER A 1 87 ? -15.618 0.662 -8.252 1.00 93.12 87 SER A C 1
ATOM 692 O O . SER A 1 87 ? -16.634 -0.028 -8.302 1.00 93.12 87 SER A O 1
ATOM 694 N N . ARG A 1 88 ? -14.532 0.292 -7.550 1.00 90.31 88 ARG A N 1
ATOM 695 C CA . ARG A 1 88 ? -14.367 -0.990 -6.837 1.00 90.31 88 ARG A CA 1
ATOM 696 C C . ARG A 1 88 ? -14.588 -2.223 -7.722 1.00 90.31 88 ARG A C 1
ATOM 698 O O . ARG A 1 88 ?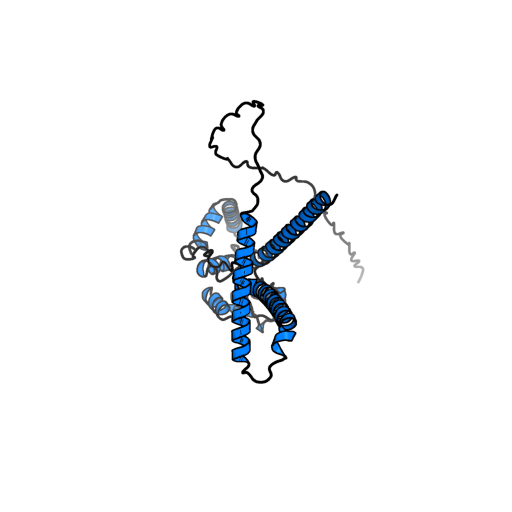 -14.953 -3.287 -7.229 1.00 90.31 88 ARG A O 1
ATOM 705 N N . LYS A 1 89 ? -14.369 -2.090 -9.034 1.00 93.81 89 LYS A N 1
ATOM 706 C CA . LYS A 1 89 ? -14.404 -3.220 -9.978 1.00 93.81 89 LYS A CA 1
ATOM 707 C C . LYS A 1 89 ? -13.170 -4.106 -9.841 1.00 93.81 89 LYS A C 1
ATOM 709 O O . LYS A 1 89 ? -13.254 -5.299 -10.124 1.00 93.81 89 LYS A O 1
ATOM 714 N N . ILE A 1 90 ? -12.056 -3.517 -9.413 1.00 94.50 90 ILE A N 1
ATOM 715 C CA . ILE A 1 90 ? -10.831 -4.210 -9.015 1.00 94.50 90 ILE A CA 1
ATOM 716 C C . ILE A 1 90 ? -10.448 -3.784 -7.595 1.00 94.50 90 ILE A C 1
ATOM 718 O O . ILE A 1 90 ? -10.695 -2.644 -7.198 1.00 94.50 90 ILE A O 1
ATOM 722 N N . ALA A 1 91 ? -9.877 -4.711 -6.832 1.00 92.31 91 ALA A N 1
ATOM 723 C CA . ALA A 1 91 ? -9.384 -4.473 -5.478 1.00 92.31 91 ALA A CA 1
ATOM 724 C C . ALA A 1 91 ? -7.929 -3.978 -5.475 1.00 92.31 91 ALA A C 1
ATOM 726 O O . ALA A 1 91 ? -7.544 -3.191 -4.614 1.00 92.31 91 ALA A O 1
ATOM 727 N N . ALA A 1 92 ? -7.137 -4.430 -6.448 1.00 92.56 92 ALA A N 1
ATOM 728 C CA . ALA A 1 92 ? -5.740 -4.060 -6.632 1.00 92.56 92 ALA A CA 1
ATOM 729 C C . ALA A 1 92 ? -5.387 -4.054 -8.124 1.00 92.56 92 ALA A C 1
ATOM 731 O O . ALA A 1 92 ? -6.031 -4.742 -8.919 1.00 92.56 92 ALA A O 1
ATOM 732 N N . ALA A 1 93 ? -4.350 -3.306 -8.488 1.00 92.94 93 ALA A N 1
ATOM 733 C CA . ALA A 1 93 ? -3.738 -3.335 -9.810 1.00 92.94 93 ALA A CA 1
ATOM 734 C C . ALA A 1 93 ? -2.292 -3.827 -9.686 1.00 92.94 93 ALA A C 1
ATOM 736 O O . ALA A 1 93 ? -1.616 -3.503 -8.709 1.00 92.94 93 ALA A O 1
ATOM 737 N N . PHE A 1 94 ? -1.829 -4.592 -10.672 1.00 92.25 94 PHE A N 1
ATOM 738 C CA . PHE A 1 94 ? -0.450 -5.057 -10.782 1.00 92.25 94 PHE A CA 1
ATOM 739 C C . PHE A 1 94 ? 0.170 -4.512 -12.060 1.00 92.25 94 PHE A C 1
ATOM 741 O O . PHE A 1 94 ? -0.384 -4.675 -13.147 1.00 92.25 94 PHE A O 1
ATOM 748 N N . ASP A 1 95 ? 1.321 -3.877 -11.906 1.00 91.06 95 ASP A N 1
ATOM 749 C CA . ASP A 1 95 ? 2.063 -3.234 -12.978 1.00 91.06 95 ASP A CA 1
ATOM 750 C C . ASP A 1 95 ? 3.503 -2.969 -12.527 1.00 91.06 95 ASP A C 1
ATOM 752 O O . ASP A 1 95 ? 3.858 -3.205 -11.366 1.00 91.06 95 ASP A O 1
ATOM 756 N N . GLU A 1 96 ? 4.327 -2.469 -13.439 1.00 88.56 96 GLU A N 1
ATOM 757 C CA . GLU A 1 96 ? 5.682 -2.033 -13.122 1.00 88.56 96 GLU A CA 1
ATOM 758 C C . GLU A 1 96 ? 5.687 -0.755 -12.269 1.00 88.56 96 GLU A C 1
ATOM 760 O O . GLU A 1 96 ? 4.847 0.137 -12.419 1.00 88.56 96 GLU A O 1
ATOM 765 N N . GLU A 1 97 ? 6.676 -0.640 -11.377 1.00 86.50 97 GLU A N 1
ATOM 766 C CA . GLU A 1 97 ? 6.760 0.440 -10.383 1.00 86.50 97 GLU A CA 1
ATOM 767 C C . GLU A 1 97 ? 6.707 1.839 -11.015 1.00 86.50 97 GLU A C 1
ATOM 769 O O . GLU A 1 97 ? 6.049 2.740 -10.494 1.00 86.50 97 GLU A O 1
ATOM 774 N N . VAL A 1 98 ? 7.353 2.018 -12.170 1.00 86.50 98 VAL A N 1
ATOM 775 C CA . VAL A 1 98 ? 7.414 3.302 -12.884 1.00 86.50 98 VAL A CA 1
ATOM 776 C C . VAL A 1 98 ? 6.016 3.798 -13.269 1.00 86.50 98 VAL A C 1
ATOM 778 O O . VAL A 1 98 ? 5.725 4.985 -13.110 1.00 86.50 98 VAL A O 1
ATOM 781 N N . TYR A 1 99 ? 5.115 2.910 -13.702 1.00 86.81 99 TYR A N 1
ATOM 782 C CA . TYR A 1 99 ? 3.741 3.287 -14.044 1.00 86.81 99 TYR A CA 1
ATOM 783 C C . TYR A 1 99 ? 2.937 3.685 -12.806 1.00 86.81 99 TYR A C 1
ATOM 785 O O . TYR A 1 99 ? 2.187 4.667 -12.837 1.00 86.81 99 TYR A O 1
ATOM 793 N N . PHE A 1 100 ? 3.136 2.988 -11.685 1.00 88.00 100 PHE A N 1
ATOM 794 C CA . PHE A 1 100 ? 2.487 3.364 -10.435 1.00 88.00 100 PHE A CA 1
ATOM 795 C C . PHE A 1 100 ? 3.029 4.660 -9.848 1.00 88.00 100 PHE A C 1
ATOM 797 O O . PHE A 1 100 ? 2.228 5.448 -9.354 1.00 88.00 100 PHE A O 1
ATOM 804 N N . LYS A 1 101 ? 4.327 4.963 -9.970 1.00 86.00 101 LYS A N 1
ATOM 805 C CA . LYS A 1 101 ? 4.865 6.285 -9.599 1.00 86.00 101 LYS A CA 1
ATOM 806 C C . LYS A 1 101 ? 4.108 7.411 -10.308 1.00 86.00 101 LYS A C 1
ATOM 808 O O . LYS A 1 101 ? 3.707 8.380 -9.664 1.00 86.00 101 LYS A O 1
ATOM 813 N N . VAL A 1 102 ? 3.805 7.245 -11.598 1.00 86.38 102 VA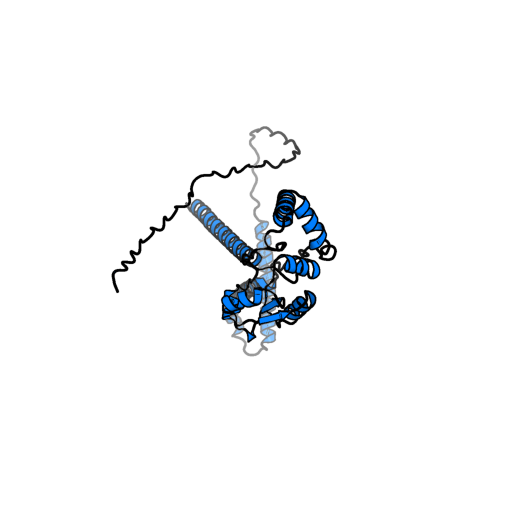L A N 1
ATOM 814 C CA . VAL A 1 102 ? 2.988 8.209 -12.354 1.00 86.38 102 VAL A CA 1
ATOM 815 C C . VAL A 1 102 ? 1.537 8.237 -11.849 1.00 86.38 102 VAL A C 1
ATOM 817 O O . VAL A 1 102 ? 1.006 9.320 -11.601 1.00 86.38 102 VAL A O 1
ATOM 820 N N . LEU A 1 103 ? 0.897 7.082 -11.621 1.00 87.69 103 LEU A N 1
ATOM 821 C CA . LEU A 1 103 ? -0.465 7.002 -11.063 1.00 87.69 103 LEU A CA 1
ATOM 822 C C . LEU A 1 103 ? -0.569 7.710 -9.699 1.00 87.69 103 LEU A C 1
ATOM 824 O O . LEU A 1 103 ? -1.482 8.510 -9.487 1.00 87.69 103 LEU A O 1
ATOM 828 N N . LEU A 1 104 ? 0.370 7.445 -8.788 1.00 85.62 104 LEU A N 1
ATOM 829 C CA . LEU A 1 104 ? 0.436 8.062 -7.464 1.00 85.62 104 LEU A CA 1
ATOM 830 C C . LEU A 1 104 ? 0.701 9.566 -7.573 1.00 85.62 104 LEU A C 1
ATOM 832 O O . LEU A 1 104 ? 0.071 10.337 -6.858 1.00 85.62 104 LEU A O 1
ATOM 836 N N . SER A 1 105 ? 1.551 10.007 -8.505 1.00 82.50 105 SER A N 1
ATOM 837 C CA . SER A 1 105 ? 1.775 11.441 -8.731 1.00 82.50 105 SER A CA 1
ATOM 838 C C . SER A 1 105 ? 0.511 12.173 -9.203 1.00 82.50 105 SER A C 1
ATOM 840 O O . SER A 1 105 ? 0.308 13.336 -8.871 1.00 82.50 105 SER A O 1
ATOM 842 N N . LYS A 1 106 ? -0.368 11.484 -9.944 1.00 84.00 106 LYS A N 1
ATOM 843 C CA . LYS A 1 106 ? -1.596 12.058 -10.510 1.00 84.00 106 LYS A CA 1
ATOM 844 C C . LYS A 1 106 ? -2.785 12.015 -9.550 1.00 84.00 106 LYS A C 1
ATOM 846 O O . LYS A 1 106 ? -3.632 12.905 -9.588 1.00 84.00 106 LYS A O 1
ATOM 851 N N . TYR A 1 107 ? -2.871 10.979 -8.715 1.00 82.94 107 TYR A N 1
ATOM 852 C CA . TYR A 1 107 ? -4.016 10.737 -7.824 1.00 82.94 107 TYR A CA 1
ATOM 853 C C . TYR A 1 107 ? -3.679 10.768 -6.325 1.00 82.94 107 TYR A C 1
ATOM 855 O O . TYR A 1 107 ? -4.562 10.517 -5.499 1.00 82.94 107 TYR A O 1
ATOM 863 N N . CYS A 1 108 ? -2.449 11.139 -5.972 1.00 79.12 108 CYS A N 1
ATOM 864 C CA . CYS A 1 108 ? -1.983 11.447 -4.622 1.00 79.12 108 CYS A CA 1
ATOM 865 C C . CYS A 1 108 ? -2.352 10.359 -3.589 1.00 79.12 108 CYS A C 1
ATOM 867 O O . CYS A 1 108 ? -2.245 9.162 -3.854 1.00 79.12 108 CYS A O 1
ATOM 869 N N . SER A 1 109 ? -2.836 10.772 -2.412 1.00 72.94 109 SER A N 1
ATOM 870 C CA . SER A 1 109 ? -3.164 9.937 -1.248 1.00 72.94 109 SER A CA 1
ATOM 871 C C . SER A 1 109 ? -4.335 8.958 -1.428 1.00 72.94 109 SER A C 1
ATOM 873 O O . SER A 1 109 ? -4.725 8.294 -0.468 1.00 72.94 109 SER A O 1
ATOM 875 N N . LYS A 1 110 ? -4.913 8.835 -2.631 1.00 79.62 110 LYS A N 1
ATOM 876 C CA . LYS A 1 110 ? -5.976 7.851 -2.903 1.00 79.62 110 LYS A CA 1
ATOM 877 C C . LYS A 1 110 ? -5.456 6.423 -3.006 1.00 79.62 110 LYS A C 1
ATOM 879 O O . LYS A 1 110 ? -6.217 5.488 -2.762 1.00 79.62 110 LYS A O 1
ATOM 884 N N . TYR A 1 111 ? -4.196 6.262 -3.398 1.00 84.69 111 TYR A N 1
ATOM 885 C CA . TYR A 1 111 ? -3.584 4.965 -3.642 1.00 84.69 111 TYR A CA 1
ATOM 886 C C . TYR A 1 111 ? -2.274 4.844 -2.881 1.00 84.69 111 TYR A C 1
ATOM 888 O O . TYR A 1 111 ? -1.584 5.830 -2.637 1.00 84.69 111 TYR A O 1
ATOM 896 N N . ALA A 1 112 ? -1.936 3.612 -2.529 1.00 84.94 112 ALA A N 1
ATOM 897 C CA . ALA A 1 112 ? -0.662 3.265 -1.934 1.00 84.94 112 ALA A CA 1
ATOM 898 C C . ALA A 1 112 ? -0.136 2.011 -2.628 1.00 84.94 112 ALA A C 1
ATOM 900 O O . ALA A 1 112 ? -0.912 1.113 -2.963 1.00 84.94 112 ALA A O 1
ATOM 901 N N . MET A 1 113 ? 1.176 1.962 -2.838 1.00 84.50 113 MET A N 1
ATOM 902 C CA . MET A 1 113 ? 1.844 0.730 -3.241 1.00 84.50 113 MET A CA 1
ATOM 903 C C . MET A 1 113 ? 1.957 -0.195 -2.026 1.00 84.50 113 MET A C 1
ATOM 905 O O . MET A 1 113 ? 2.155 0.270 -0.903 1.00 84.50 113 MET A O 1
ATOM 909 N N . VAL A 1 114 ? 1.774 -1.496 -2.248 1.00 83.38 114 VAL A N 1
ATOM 910 C CA . VAL A 1 114 ? 1.732 -2.510 -1.189 1.00 83.38 114 VAL A CA 1
ATOM 911 C C . VAL A 1 114 ? 2.879 -3.491 -1.382 1.00 83.38 114 VAL A C 1
ATOM 913 O O . VAL A 1 114 ? 3.040 -4.059 -2.459 1.00 83.38 114 VAL A O 1
ATOM 916 N N . GLU A 1 115 ? 3.651 -3.707 -0.322 1.00 75.81 115 GLU A N 1
ATOM 917 C CA . GLU A 1 115 ? 4.709 -4.716 -0.274 1.00 75.81 115 GLU A CA 1
ATOM 918 C C . GLU A 1 115 ? 4.135 -6.138 -0.100 1.00 75.81 115 GLU A C 1
ATOM 920 O O . GLU A 1 115 ? 3.099 -6.304 0.555 1.00 75.81 115 GLU A O 1
ATOM 925 N N . PRO A 1 116 ? 4.802 -7.190 -0.620 1.00 75.88 116 PRO A N 1
ATOM 926 C CA . PRO A 1 116 ? 6.128 -7.185 -1.248 1.00 75.88 116 PRO A CA 1
ATOM 927 C C . PRO A 1 116 ? 6.103 -6.896 -2.757 1.00 75.88 116 PRO A C 1
ATOM 929 O O . PRO A 1 116 ? 5.189 -7.307 -3.471 1.00 75.88 116 PRO A O 1
ATOM 932 N N . TYR A 1 117 ? 7.166 -6.261 -3.252 1.00 79.56 117 TYR A N 1
ATOM 933 C CA . TYR A 1 117 ? 7.384 -6.058 -4.685 1.00 79.56 117 TYR A CA 1
ATOM 934 C C . TYR A 1 117 ? 7.814 -7.360 -5.371 1.00 79.56 117 TYR A C 1
ATOM 936 O O . TYR A 1 117 ? 8.634 -8.122 -4.851 1.00 79.56 117 TYR A O 1
ATOM 944 N N . PHE A 1 118 ? 7.294 -7.606 -6.573 1.00 78.75 118 PHE A N 1
ATOM 945 C CA . PHE A 1 118 ? 7.788 -8.684 -7.425 1.00 78.75 118 PHE A CA 1
ATOM 946 C C . PHE A 1 118 ? 9.041 -8.213 -8.156 1.00 78.75 118 PHE A C 1
ATOM 948 O O . PHE A 1 118 ? 9.014 -7.179 -8.818 1.00 78.75 118 PHE A O 1
ATOM 955 N N . LYS A 1 119 ? 10.134 -8.981 -8.068 1.00 73.19 119 LYS A N 1
ATOM 956 C CA . LYS A 1 119 ? 11.335 -8.706 -8.863 1.00 73.19 119 LYS A CA 1
ATOM 957 C C . LYS A 1 119 ? 10.981 -8.831 -10.348 1.00 73.19 119 LYS A C 1
ATOM 959 O O . LYS A 1 119 ? 10.629 -9.923 -10.794 1.00 73.19 119 LYS A O 1
ATOM 964 N N . SER A 1 120 ? 11.062 -7.728 -11.088 1.00 75.25 120 SER A N 1
ATOM 965 C CA . SER A 1 120 ? 11.036 -7.741 -12.553 1.00 75.25 120 SER A CA 1
ATOM 966 C C . SER A 1 120 ? 12.470 -7.677 -13.088 1.00 75.25 120 SER A C 1
ATOM 968 O O . SER A 1 120 ? 13.390 -7.279 -12.374 1.00 75.25 120 SER A O 1
ATOM 970 N N . ALA A 1 121 ? 12.665 -8.097 -14.339 1.00 76.19 121 ALA A N 1
ATOM 971 C CA . ALA A 1 121 ? 13.960 -8.019 -15.018 1.00 76.19 121 ALA A CA 1
ATOM 972 C C . ALA A 1 121 ? 14.346 -6.581 -15.432 1.00 76.19 121 ALA A C 1
ATOM 974 O O . ALA A 1 121 ? 15.459 -6.365 -15.905 1.00 76.19 121 ALA A O 1
ATOM 975 N N . GLY A 1 122 ? 13.449 -5.608 -15.238 1.00 84.25 122 GLY A N 1
ATOM 976 C CA . GLY A 1 122 ? 13.639 -4.215 -15.633 1.00 84.25 122 GLY A CA 1
ATOM 977 C C . GLY A 1 122 ? 13.454 -3.961 -17.131 1.00 84.25 122 GLY A C 1
ATOM 978 O O . GLY A 1 122 ? 13.112 -4.852 -17.911 1.00 84.25 122 GLY A O 1
ATOM 979 N N . PHE A 1 123 ? 13.683 -2.708 -17.525 1.00 87.56 123 PHE A N 1
ATOM 980 C CA . PHE A 1 123 ? 13.631 -2.261 -18.915 1.00 87.56 123 PHE A CA 1
ATOM 981 C C . PHE A 1 123 ? 15.000 -2.385 -19.587 1.00 87.56 123 PHE A C 1
ATOM 983 O O . PHE A 1 123 ? 16.034 -2.165 -18.959 1.00 87.56 123 PHE A O 1
ATOM 990 N N . GLY A 1 124 ? 15.007 -2.675 -20.889 1.00 90.62 124 GLY A N 1
ATOM 991 C CA . GLY A 1 124 ? 16.235 -2.793 -21.669 1.00 90.62 124 GLY A CA 1
ATOM 992 C C . GLY A 1 124 ? 16.070 -2.333 -23.112 1.00 90.62 124 GLY A C 1
ATOM 993 O O . GLY A 1 124 ? 14.980 -2.376 -23.682 1.00 90.62 124 GLY A O 1
ATOM 994 N N . PHE A 1 125 ? 17.180 -1.912 -23.711 1.00 93.06 125 PHE A N 1
ATOM 995 C CA . PHE A 1 125 ? 17.256 -1.627 -25.140 1.00 93.06 125 PHE A CA 1
ATOM 996 C C . PHE A 1 125 ? 17.578 -2.907 -25.904 1.00 93.06 125 PHE A C 1
ATOM 998 O O . PHE A 1 125 ? 18.425 -3.697 -25.486 1.00 93.06 125 PHE A O 1
ATOM 1005 N N . VAL A 1 126 ? 16.912 -3.107 -27.039 1.00 93.12 126 VAL A N 1
ATOM 1006 C CA . VAL A 1 126 ? 17.054 -4.324 -27.842 1.00 93.12 126 VAL A CA 1
ATOM 1007 C C . VAL A 1 126 ? 17.707 -3.987 -29.173 1.00 93.12 126 VAL A C 1
ATOM 1009 O O . VAL A 1 126 ? 17.285 -3.070 -29.875 1.00 93.12 126 VAL A O 1
ATOM 1012 N N . PHE A 1 127 ? 18.722 -4.770 -29.532 1.00 95.44 127 PHE A N 1
ATOM 1013 C CA . PHE A 1 127 ? 19.441 -4.660 -30.796 1.00 95.44 127 PHE A CA 1
ATOM 1014 C C . PHE A 1 127 ? 19.480 -6.020 -31.503 1.00 95.44 127 PHE A C 1
ATOM 1016 O O . PHE A 1 127 ? 19.423 -7.056 -30.833 1.00 95.44 127 PHE A O 1
ATOM 1023 N N . PRO A 1 128 ? 19.608 -6.052 -32.844 1.00 96.19 128 PRO A N 1
ATOM 1024 C CA . PRO A 1 128 ? 19.883 -7.287 -33.565 1.00 96.19 128 PRO A CA 1
ATOM 1025 C C . PRO A 1 128 ? 21.127 -7.986 -33.013 1.00 96.19 128 PRO A C 1
ATOM 1027 O O . PRO A 1 128 ? 22.071 -7.337 -32.550 1.00 96.19 128 PRO A O 1
ATOM 1030 N N . LYS A 1 129 ? 21.145 -9.319 -33.095 1.00 93.69 129 LYS A N 1
ATOM 1031 C CA . LYS A 1 129 ? 22.317 -10.103 -32.692 1.00 93.69 129 LYS A CA 1
ATOM 1032 C C . LYS A 1 129 ? 23.555 -9.606 -33.446 1.00 93.69 129 LYS A C 1
ATOM 1034 O O . LYS A 1 129 ? 23.483 -9.357 -34.646 1.00 93.69 129 LYS A O 1
ATOM 1039 N N . ASN A 1 130 ? 24.674 -9.492 -32.732 1.00 92.75 130 ASN A N 1
ATOM 1040 C CA . ASN A 1 130 ? 25.957 -8.986 -33.238 1.00 92.75 130 ASN A CA 1
ATOM 1041 C C . ASN A 1 130 ? 25.956 -7.500 -33.646 1.00 92.75 130 ASN A C 1
ATOM 1043 O O . ASN A 1 130 ? 26.838 -7.070 -34.388 1.00 92.75 130 ASN A O 1
ATOM 1047 N N . SER A 1 131 ? 24.997 -6.702 -33.166 1.00 96.00 131 SER A N 1
ATOM 1048 C CA . SER A 1 131 ? 25.039 -5.253 -33.358 1.00 96.00 131 SER A CA 1
ATOM 1049 C C . SER A 1 131 ? 26.252 -4.644 -32.637 1.00 96.00 131 SER A C 1
ATOM 1051 O O . SER A 1 131 ? 26.415 -4.870 -31.434 1.00 96.00 131 SER A O 1
ATOM 1053 N N . PRO A 1 132 ? 27.073 -3.818 -33.313 1.00 93.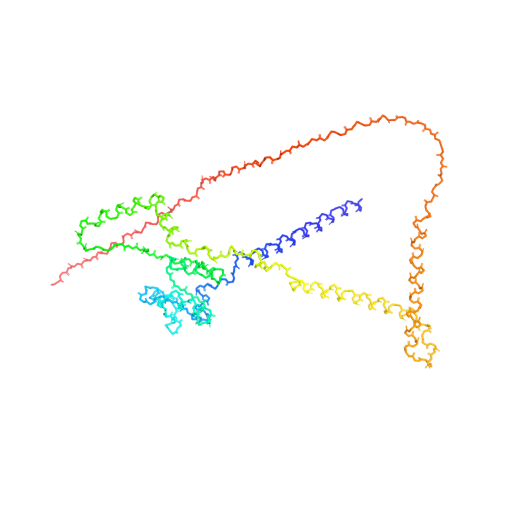19 132 PRO A N 1
ATOM 1054 C CA . PRO A 1 132 ? 28.181 -3.120 -32.660 1.00 93.19 132 PRO A CA 1
ATOM 1055 C C . PRO A 1 132 ? 27.689 -2.130 -31.590 1.00 93.19 132 PRO A C 1
ATOM 1057 O O . PRO A 1 132 ? 28.409 -1.836 -30.641 1.00 93.19 132 PRO A O 1
ATOM 1060 N N . LEU A 1 133 ? 26.436 -1.672 -31.698 1.00 95.00 133 LEU A N 1
ATOM 1061 C CA . LEU A 1 133 ? 25.839 -0.683 -30.804 1.00 95.00 133 LEU A CA 1
ATOM 1062 C C . LEU A 1 133 ? 25.537 -1.236 -29.403 1.00 95.00 133 LEU A C 1
ATOM 1064 O O . LEU A 1 133 ? 25.459 -0.468 -28.448 1.00 95.00 133 LEU A O 1
ATOM 1068 N N . THR A 1 134 ? 25.390 -2.558 -29.258 1.00 95.00 134 THR A N 1
ATOM 1069 C CA . THR A 1 134 ? 25.035 -3.181 -27.974 1.00 95.00 134 THR A CA 1
ATOM 1070 C C . THR A 1 134 ? 26.048 -2.848 -26.885 1.00 95.00 134 THR A C 1
ATOM 1072 O O . THR A 1 134 ? 25.656 -2.497 -25.777 1.00 95.00 134 THR A O 1
ATOM 1075 N N . ARG A 1 135 ? 27.349 -2.927 -27.190 1.00 93.94 135 ARG A N 1
ATOM 1076 C CA . ARG A 1 135 ? 28.401 -2.649 -26.204 1.00 93.94 135 ARG A CA 1
ATOM 1077 C C . ARG A 1 135 ? 28.415 -1.175 -25.810 1.00 93.94 135 ARG A C 1
ATOM 1079 O O . ARG A 1 135 ? 28.463 -0.864 -24.623 1.00 93.94 135 ARG A O 1
ATOM 1086 N N . ASP A 1 136 ? 28.359 -0.295 -26.801 1.00 96.25 136 ASP A N 1
ATOM 1087 C CA . ASP A 1 136 ? 28.496 1.144 -26.588 1.00 96.25 136 ASP A CA 1
ATOM 1088 C C . ASP A 1 136 ? 27.284 1.705 -25.820 1.00 96.25 136 ASP A C 1
ATOM 1090 O O . ASP A 1 136 ? 27.454 2.487 -24.887 1.00 96.25 136 ASP A O 1
ATOM 1094 N N . VAL A 1 137 ? 26.065 1.235 -26.121 1.00 96.19 137 VAL A N 1
ATOM 1095 C CA . VAL A 1 137 ? 24.850 1.625 -25.382 1.00 96.19 137 VAL A CA 1
ATOM 1096 C C . VAL A 1 137 ? 24.846 1.066 -23.963 1.00 96.19 137 VAL A C 1
ATOM 1098 O O . VAL A 1 137 ? 24.541 1.808 -23.033 1.00 96.19 137 VAL A O 1
ATOM 1101 N N . SER A 1 138 ? 25.220 -0.200 -23.758 1.00 94.62 138 SER A N 1
ATOM 1102 C CA . SER A 1 138 ? 25.309 -0.764 -22.405 1.00 94.62 138 SER A CA 1
ATOM 1103 C C . SER A 1 138 ? 26.314 -0.006 -21.537 1.00 94.62 138 SER A C 1
ATOM 1105 O O . SER A 1 138 ? 26.029 0.275 -20.377 1.00 94.62 138 SER A O 1
ATOM 1107 N N . MET A 1 139 ? 27.461 0.388 -22.101 1.00 95.19 139 MET A N 1
ATOM 1108 C CA . MET A 1 139 ? 28.455 1.192 -21.388 1.00 95.19 139 MET A CA 1
ATOM 1109 C C . MET A 1 139 ? 27.931 2.591 -21.049 1.00 95.19 139 MET A C 1
ATOM 1111 O O . MET A 1 139 ? 28.118 3.051 -19.925 1.00 95.19 139 MET A O 1
ATOM 1115 N N . ALA A 1 140 ? 27.227 3.242 -21.978 1.00 94.94 140 ALA A N 1
ATOM 1116 C CA . ALA A 1 140 ? 26.597 4.534 -21.718 1.00 94.94 140 ALA A CA 1
ATOM 1117 C C . ALA A 1 140 ? 25.527 4.448 -20.613 1.00 94.94 140 ALA A C 1
ATOM 1119 O O . ALA A 1 140 ? 25.437 5.342 -19.776 1.00 94.94 140 ALA A O 1
ATOM 1120 N N . ILE A 1 141 ? 24.743 3.365 -20.569 1.00 94.06 141 ILE A N 1
ATOM 1121 C CA . ILE A 1 141 ? 23.752 3.131 -19.506 1.00 94.06 141 ILE A CA 1
ATOM 1122 C C . ILE A 1 141 ? 24.438 2.932 -18.153 1.00 94.06 141 ILE A C 1
ATOM 1124 O O . ILE A 1 141 ? 23.982 3.507 -17.169 1.00 94.06 141 ILE A O 1
ATOM 1128 N N . LEU A 1 142 ? 25.535 2.169 -18.100 1.00 93.44 142 LEU A N 1
ATOM 1129 C CA . LEU A 1 142 ? 26.307 1.980 -16.868 1.00 93.44 142 LEU A CA 1
ATOM 1130 C C . LEU A 1 142 ? 26.828 3.318 -16.332 1.00 93.44 142 LEU A C 1
ATOM 1132 O O . LEU A 1 142 ? 26.551 3.659 -15.185 1.00 93.44 142 LEU A O 1
ATOM 1136 N N . GLN A 1 143 ? 27.460 4.124 -17.190 1.00 94.69 143 GLN A N 1
ATOM 1137 C CA . GLN A 1 143 ? 27.935 5.465 -16.829 1.00 94.69 143 GLN A CA 1
ATOM 1138 C C . GLN A 1 143 ? 26.800 6.377 -16.345 1.00 94.69 143 GLN A C 1
ATOM 1140 O O . GLN A 1 143 ? 26.969 7.122 -15.383 1.00 94.69 143 GLN A O 1
ATOM 1145 N N . LEU A 1 144 ? 25.629 6.302 -16.987 1.00 93.12 144 LEU A N 1
ATOM 1146 C CA . LEU A 1 144 ? 24.444 7.052 -16.572 1.00 93.12 144 LEU A CA 1
ATOM 1147 C C . LEU A 1 144 ? 23.915 6.588 -15.205 1.00 93.12 144 LEU A C 1
ATOM 1149 O O . LEU A 1 144 ? 23.436 7.414 -14.433 1.00 93.12 144 LEU A O 1
ATOM 1153 N N . SER A 1 145 ? 23.977 5.284 -14.921 1.00 89.62 145 SER A N 1
ATOM 1154 C CA . SER A 1 145 ? 23.473 4.682 -13.680 1.00 89.62 145 SER A CA 1
ATOM 1155 C C . SER A 1 145 ? 24.390 4.880 -12.472 1.00 89.62 145 SER A C 1
ATOM 1157 O O . SER A 1 145 ? 23.898 4.949 -11.351 1.00 89.62 145 SER A O 1
ATOM 1159 N N . GLU A 1 146 ? 25.703 4.980 -12.696 1.00 90.88 146 GLU A N 1
ATOM 1160 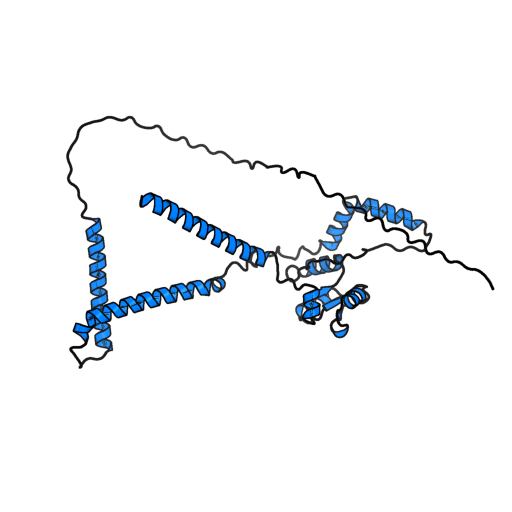C CA . GLU A 1 146 ? 26.697 5.247 -11.648 1.00 90.88 146 GLU A CA 1
ATOM 1161 C C . GLU A 1 146 ? 26.727 6.729 -11.238 1.00 90.88 146 GLU A C 1
ATOM 1163 O O . GLU A 1 146 ? 27.190 7.057 -10.147 1.00 90.88 146 GLU A O 1
ATOM 1168 N N . GLY A 1 147 ? 26.238 7.625 -12.101 1.00 89.69 147 GLY A N 1
ATOM 1169 C CA . GLY A 1 147 ? 26.155 9.062 -11.841 1.00 89.69 147 GLY A CA 1
ATOM 1170 C C . GLY A 1 147 ? 24.784 9.546 -11.350 1.00 89.69 147 GLY A C 1
ATOM 1171 O O . GLY A 1 147 ? 23.800 8.811 -11.297 1.00 89.69 147 GLY A O 1
ATOM 1172 N N . ASP A 1 148 ? 24.698 10.848 -11.068 1.00 90.31 148 ASP A N 1
ATOM 1173 C CA . ASP A 1 148 ? 23.472 11.500 -10.573 1.00 90.31 148 ASP A CA 1
ATOM 1174 C C . ASP A 1 148 ? 22.439 11.798 -11.682 1.00 90.31 148 ASP A C 1
ATOM 1176 O O . ASP A 1 148 ? 21.281 12.137 -11.413 1.00 90.31 148 ASP A O 1
ATOM 1180 N N . GLU A 1 149 ? 22.836 11.664 -12.951 1.00 90.12 149 GLU A N 1
ATOM 1181 C CA . GLU A 1 149 ? 22.000 11.985 -14.112 1.00 90.12 149 GLU A CA 1
ATOM 1182 C C . GLU A 1 149 ? 20.748 11.100 -14.191 1.00 90.12 149 GLU A C 1
ATOM 1184 O O . GLU A 1 149 ? 19.668 11.595 -14.521 1.00 90.12 149 GLU A O 1
ATOM 1189 N N . MET A 1 150 ? 20.843 9.815 -13.822 1.00 89.56 150 MET A N 1
ATOM 1190 C CA . MET A 1 150 ? 19.674 8.929 -13.774 1.00 89.56 150 MET A CA 1
ATOM 1191 C C . MET A 1 150 ? 18.606 9.462 -12.809 1.00 89.56 150 MET A C 1
ATOM 1193 O O . MET A 1 150 ? 17.430 9.559 -13.167 1.00 89.56 150 MET A O 1
ATOM 1197 N N . GLN A 1 151 ? 19.015 9.884 -11.609 1.00 87.56 151 GLN A N 1
ATOM 1198 C CA . GLN A 1 151 ? 18.101 10.469 -10.624 1.00 87.56 151 GLN A CA 1
ATOM 1199 C C . GLN A 1 151 ? 17.518 11.796 -11.121 1.00 87.56 151 GLN A C 1
ATOM 1201 O O . GLN A 1 151 ? 16.342 12.095 -10.890 1.00 87.56 151 GLN A O 1
ATOM 1206 N N . HIS A 1 152 ? 18.316 12.595 -11.837 1.00 89.69 152 HIS A N 1
ATOM 1207 C CA . HIS A 1 152 ? 17.842 13.831 -12.450 1.00 89.69 152 HIS A CA 1
ATOM 1208 C C . HIS A 1 152 ? 16.755 13.564 -13.500 1.00 89.69 152 HIS A C 1
ATOM 1210 O O . HIS A 1 152 ? 15.720 14.237 -13.498 1.00 89.69 152 HIS A O 1
ATOM 1216 N N . ILE A 1 153 ? 16.950 12.562 -14.362 1.00 89.12 153 ILE A N 1
ATOM 1217 C CA . ILE A 1 153 ? 15.966 12.121 -15.360 1.00 89.12 153 ILE A CA 1
ATOM 1218 C C . ILE A 1 153 ? 14.698 11.625 -14.659 1.00 89.12 153 ILE A C 1
ATOM 1220 O O . ILE A 1 153 ? 13.607 12.101 -14.981 1.00 89.12 153 ILE A O 1
ATOM 1224 N N . GLU A 1 154 ? 14.826 10.742 -13.666 1.00 85.75 154 GLU A N 1
ATOM 1225 C CA . GLU A 1 154 ? 13.689 10.225 -12.895 1.00 85.75 154 GLU A CA 1
ATOM 1226 C C . GLU A 1 154 ? 12.877 11.370 -12.281 1.00 85.75 154 GLU A C 1
ATOM 1228 O O . GLU A 1 154 ? 11.667 11.477 -12.488 1.00 85.75 154 GLU A O 1
ATOM 1233 N N . LYS A 1 155 ? 13.539 12.302 -11.591 1.00 84.19 155 LYS A N 1
ATOM 1234 C CA . LYS A 1 155 ? 12.866 13.444 -10.967 1.00 84.19 155 LYS A CA 1
ATOM 1235 C C . LYS A 1 155 ? 12.213 14.364 -12.000 1.00 84.19 155 LYS A C 1
ATOM 1237 O O . LYS A 1 155 ? 11.108 14.859 -11.776 1.00 84.19 155 LYS A O 1
ATOM 1242 N N . LYS A 1 156 ? 12.872 14.595 -13.136 1.00 85.69 156 LYS A N 1
ATOM 1243 C CA . LYS A 1 156 ? 12.379 15.476 -14.202 1.00 85.69 156 LYS A CA 1
ATOM 1244 C C . LYS A 1 156 ? 11.149 14.915 -14.914 1.00 85.69 156 LYS A C 1
ATOM 1246 O O . LYS A 1 156 ? 10.300 15.710 -15.316 1.00 85.69 156 LYS A O 1
ATOM 1251 N N . TRP A 1 157 ? 11.052 13.597 -15.078 1.00 82.75 157 TRP A N 1
ATOM 1252 C CA . TRP A 1 157 ? 9.978 12.964 -15.851 1.00 82.75 157 TRP A CA 1
ATOM 1253 C C . TRP A 1 157 ? 8.898 12.299 -14.994 1.00 82.75 157 TRP A C 1
ATOM 1255 O O . TRP A 1 157 ? 7.735 12.349 -15.383 1.00 82.75 157 TRP A O 1
ATOM 1265 N N . LEU A 1 158 ? 9.237 11.741 -13.826 1.00 80.44 158 LEU A N 1
ATOM 1266 C CA . LEU A 1 158 ? 8.283 11.041 -12.953 1.00 80.44 158 LEU A CA 1
ATOM 1267 C C . LEU A 1 158 ? 7.751 11.914 -11.807 1.00 80.44 158 LEU A C 1
ATOM 1269 O O . LEU A 1 158 ? 6.587 11.789 -11.440 1.00 80.44 158 LEU A O 1
ATOM 1273 N N . ASN A 1 159 ? 8.553 12.843 -11.271 1.00 68.75 159 ASN A N 1
ATOM 1274 C CA . ASN A 1 159 ? 8.149 13.657 -10.108 1.00 68.75 159 ASN A CA 1
ATOM 1275 C C . ASN A 1 159 ? 7.553 15.026 -10.472 1.00 68.75 159 ASN A C 1
ATOM 1277 O O . ASN A 1 159 ? 7.030 15.725 -9.606 1.00 68.75 159 ASN A O 1
ATOM 1281 N N . LYS A 1 160 ? 7.589 15.435 -11.747 1.00 59.44 160 LYS A N 1
ATOM 1282 C CA . LYS A 1 160 ? 7.152 16.778 -12.173 1.00 59.44 160 LYS A CA 1
ATOM 1283 C C . LYS A 1 160 ? 5.639 17.009 -12.049 1.00 59.44 160 LYS A C 1
ATOM 1285 O O . LYS A 1 160 ? 5.189 18.151 -12.093 1.00 59.44 160 LYS A O 1
ATOM 1290 N N . GLN A 1 161 ? 4.861 15.945 -11.858 1.00 54.28 161 GLN A N 1
ATOM 1291 C CA . GLN A 1 161 ? 3.411 16.010 -11.681 1.00 54.28 161 GLN A CA 1
ATOM 1292 C C . GLN A 1 161 ? 2.975 16.109 -10.204 1.00 54.28 161 GLN A C 1
ATOM 1294 O O . GLN A 1 161 ? 1.780 16.134 -9.935 1.00 54.28 161 GLN A O 1
ATOM 1299 N N . SER A 1 162 ? 3.906 16.235 -9.244 1.00 53.88 162 SER A N 1
ATOM 1300 C CA . SER A 1 162 ? 3.558 16.366 -7.816 1.00 53.88 162 SER A CA 1
ATOM 1301 C C . SER A 1 162 ? 3.115 17.772 -7.389 1.00 53.88 162 SER A C 1
ATOM 1303 O O . SER A 1 162 ? 2.602 17.928 -6.286 1.00 53.88 162 SER A O 1
ATOM 1305 N N . HIS A 1 163 ? 3.237 18.793 -8.250 1.00 53.97 163 HIS A N 1
ATOM 1306 C CA . HIS A 1 163 ? 2.861 20.181 -7.927 1.00 53.97 163 HIS A CA 1
ATOM 1307 C C . HIS A 1 163 ? 1.373 20.379 -7.563 1.00 53.97 163 HIS A C 1
ATOM 1309 O O . HIS A 1 163 ? 1.004 21.461 -7.112 1.00 53.97 163 HIS A O 1
ATOM 1315 N N . GLY A 1 164 ? 0.522 19.368 -7.770 1.00 57.94 164 GLY A N 1
ATOM 1316 C CA . GLY A 1 164 ? -0.905 19.394 -7.437 1.00 57.94 164 GLY A CA 1
ATOM 1317 C C . GLY A 1 164 ? -1.326 18.450 -6.311 1.00 57.94 164 GLY A C 1
ATOM 1318 O O . GLY A 1 164 ? -2.504 18.452 -5.959 1.00 57.94 164 GLY A O 1
ATOM 1319 N N . CYS A 1 165 ? -0.413 17.651 -5.750 1.00 63.31 165 CYS A N 1
ATOM 1320 C CA . CYS A 1 165 ? -0.714 16.885 -4.549 1.00 63.31 165 CYS A CA 1
ATOM 1321 C C . CYS A 1 165 ? -0.458 17.789 -3.347 1.00 63.31 165 CYS A C 1
ATOM 1323 O O . CYS A 1 165 ? 0.695 18.163 -3.128 1.00 63.31 165 CYS A O 1
ATOM 1325 N N . PRO A 1 166 ? -1.488 18.146 -2.557 1.00 59.00 166 PRO A N 1
ATOM 1326 C CA . PRO A 1 166 ? -1.228 18.639 -1.217 1.00 59.00 166 PRO A CA 1
ATOM 1327 C C . PRO A 1 166 ? -0.342 17.593 -0.542 1.00 59.00 166 PRO A C 1
ATOM 1329 O O . PRO A 1 166 ? -0.627 16.393 -0.677 1.00 59.00 166 PRO A O 1
ATOM 1332 N N . ASP A 1 167 ? 0.700 18.023 0.176 1.00 53.22 167 ASP A N 1
ATOM 1333 C CA . ASP A 1 167 ? 1.286 17.167 1.208 1.00 53.22 167 ASP A CA 1
ATOM 1334 C C . ASP A 1 167 ? 0.123 16.508 1.941 1.00 53.22 167 ASP A C 1
ATOM 1336 O O . ASP A 1 167 ? -0.876 17.203 2.166 1.00 53.22 167 ASP A O 1
ATOM 1340 N N . PRO A 1 168 ? 0.165 15.188 2.211 1.00 52.00 168 PRO A N 1
ATOM 1341 C CA . PRO A 1 168 ? -0.936 14.510 2.869 1.00 52.00 168 PRO A CA 1
ATOM 1342 C C . PRO A 1 168 ? -1.277 15.343 4.090 1.00 52.00 168 PRO A C 1
ATOM 1344 O O . PRO A 1 168 ? -0.487 15.386 5.034 1.00 52.00 168 PRO A O 1
ATOM 1347 N N . ASN A 1 169 ? -2.387 16.092 4.003 1.00 40.25 169 ASN A N 1
ATOM 1348 C CA . ASN A 1 169 ? -2.720 17.040 5.043 1.00 40.25 169 ASN A CA 1
ATOM 1349 C C . ASN A 1 169 ? -2.691 16.204 6.316 1.00 40.25 169 ASN A C 1
ATOM 1351 O O . ASN A 1 169 ? -3.334 15.142 6.350 1.00 40.25 169 ASN A O 1
ATOM 1355 N N . PRO A 1 170 ? -1.972 16.635 7.360 1.00 49.16 170 PRO A N 1
ATOM 1356 C CA . PRO A 1 170 ? -2.033 15.949 8.637 1.00 49.16 170 PRO A CA 1
ATOM 1357 C C . PRO A 1 170 ? -3.475 15.890 9.177 1.00 49.16 170 PRO A C 1
ATOM 1359 O O . PRO A 1 170 ? -3.713 15.210 10.164 1.00 49.16 170 PRO A O 1
ATOM 1362 N N . ASP A 1 171 ? -4.454 16.512 8.510 1.00 42.50 171 ASP A N 1
ATOM 1363 C CA . ASP A 1 171 ? -5.895 16.382 8.731 1.00 42.50 171 ASP A CA 1
ATOM 1364 C C . ASP A 1 171 ? -6.521 15.037 8.323 1.00 42.50 171 ASP A C 1
ATOM 1366 O O . ASP A 1 171 ? -7.652 14.773 8.726 1.00 42.50 171 ASP A O 1
ATOM 1370 N N . LEU A 1 172 ? -5.804 14.113 7.658 1.00 44.47 172 LEU A N 1
ATOM 1371 C CA . LEU A 1 172 ? -6.140 12.678 7.785 1.00 44.47 172 LEU A CA 1
ATOM 1372 C C . LEU A 1 172 ? -5.518 12.068 9.051 1.00 44.47 172 LEU A C 1
ATOM 1374 O O . LEU A 1 172 ? -5.230 10.872 9.150 1.00 44.47 172 LEU A O 1
ATOM 1378 N N . SER A 1 173 ? -5.356 12.895 10.079 1.00 45.50 173 SER A N 1
ATOM 1379 C CA . SER A 1 173 ? -5.423 12.457 11.454 1.00 45.50 173 SER A CA 1
ATOM 1380 C C . SER A 1 173 ? -6.776 11.787 11.663 1.00 45.50 173 SER A C 1
ATOM 1382 O O . SER A 1 173 ? -7.719 12.379 12.175 1.00 45.50 173 SER A O 1
ATOM 1384 N N . HIS A 1 174 ? -6.822 10.474 11.448 1.00 52.09 174 HIS A N 1
ATOM 1385 C CA . HIS A 1 174 ? -7.629 9.569 12.269 1.00 52.09 174 HIS A CA 1
ATOM 1386 C C . HIS A 1 174 ? -7.168 9.633 13.746 1.00 52.09 174 HIS A C 1
ATOM 1388 O O . HIS A 1 174 ? -6.993 8.605 14.402 1.00 52.09 174 HIS A O 1
ATOM 1394 N N . GLY A 1 175 ? -6.836 10.827 14.260 1.00 56.66 175 GLY A N 1
ATOM 1395 C CA . GLY A 1 175 ? -6.528 11.074 15.658 1.00 56.66 175 GLY A CA 1
ATOM 1396 C C . GLY A 1 175 ? -7.645 10.460 16.477 1.00 56.66 175 GLY A C 1
ATOM 1397 O O . GLY A 1 175 ? -8.788 10.428 16.022 1.00 56.66 175 GLY A O 1
ATOM 1398 N N . LEU A 1 176 ? -7.289 9.866 17.613 1.00 60.88 176 LEU A N 1
ATOM 1399 C CA . LEU A 1 176 ? -8.220 9.106 18.437 1.00 60.88 176 LEU A CA 1
ATOM 1400 C C . LEU A 1 176 ? -9.452 9.963 18.753 1.00 60.88 176 LEU A C 1
ATOM 1402 O O . LEU A 1 176 ? -9.422 10.808 19.643 1.00 60.88 176 LEU A O 1
ATOM 1406 N N . GLY A 1 177 ? -10.513 9.783 17.970 1.00 66.12 177 GLY A N 1
ATOM 1407 C CA . GLY A 1 177 ? -11.732 10.559 18.107 1.00 66.12 177 GLY A CA 1
ATOM 1408 C C . GLY A 1 177 ? -12.488 10.122 19.352 1.00 66.12 177 GLY A C 1
ATOM 1409 O O . GLY A 1 177 ? -12.289 9.018 19.860 1.00 66.12 177 GLY A O 1
ATOM 1410 N N . LEU A 1 178 ? -13.421 10.953 19.814 1.00 67.44 178 LEU A N 1
ATOM 1411 C CA . LEU A 1 178 ? -14.303 10.614 20.938 1.00 67.44 178 LEU A CA 1
ATOM 1412 C C . LEU A 1 178 ? -15.049 9.281 20.720 1.00 67.44 178 LEU A C 1
ATOM 1414 O O . LEU A 1 178 ? -15.281 8.546 21.677 1.00 67.44 178 LEU A O 1
ATOM 1418 N N . ASN A 1 179 ? -15.323 8.911 19.461 1.00 73.69 179 ASN A N 1
ATOM 1419 C CA . ASN A 1 179 ? -15.886 7.606 19.098 1.00 73.69 179 ASN A CA 1
ATOM 1420 C C . ASN A 1 179 ? -15.015 6.420 19.539 1.00 73.69 179 ASN A C 1
ATOM 1422 O O . ASN A 1 179 ? -15.557 5.395 19.945 1.00 73.69 179 ASN A O 1
ATOM 1426 N N . SER A 1 180 ? -13.686 6.548 19.507 1.00 75.62 180 SER A N 1
ATOM 1427 C CA . SER A 1 180 ? -12.769 5.486 19.938 1.00 75.62 180 SER A CA 1
ATOM 1428 C C . SER A 1 180 ? -12.815 5.250 21.452 1.00 75.62 180 SER A C 1
ATOM 1430 O O . SER A 1 180 ? -12.419 4.185 21.918 1.00 75.62 180 SER A O 1
ATOM 1432 N N . PHE A 1 181 ? -13.328 6.216 22.221 1.00 81.00 181 PHE A N 1
ATOM 1433 C CA . PHE A 1 181 ? -13.405 6.166 23.681 1.00 81.00 181 PHE A CA 1
ATOM 1434 C C . PHE A 1 181 ? -14.823 5.966 24.221 1.00 81.00 181 PHE A C 1
ATOM 1436 O O . PHE A 1 181 ? -15.015 6.000 25.436 1.00 81.00 181 PHE A O 1
ATOM 1443 N N . TRP A 1 182 ? -15.813 5.700 23.361 1.00 84.44 182 TRP A N 1
ATOM 1444 C CA . TRP A 1 182 ? -17.201 5.468 23.782 1.00 84.44 182 TRP A CA 1
ATOM 1445 C C . TRP A 1 182 ? -17.291 4.443 24.927 1.00 84.44 182 TRP A C 1
ATOM 1447 O O . TRP A 1 182 ? -17.990 4.669 25.916 1.00 84.44 182 TRP A O 1
ATOM 1457 N N . GLY A 1 183 ? -16.534 3.343 24.846 1.00 86.38 183 GLY A N 1
ATOM 1458 C CA . GLY A 1 183 ? -16.519 2.303 25.881 1.00 86.38 183 GLY A CA 1
ATOM 1459 C C . GLY A 1 183 ? -16.169 2.825 27.282 1.00 86.38 183 GLY A C 1
ATOM 1460 O O . GLY A 1 183 ? -16.824 2.445 28.250 1.00 86.38 183 GLY A O 1
ATOM 1461 N N . LEU A 1 184 ? -15.212 3.754 27.395 1.00 87.81 184 LEU A N 1
ATOM 1462 C CA . LEU A 1 184 ? -14.859 4.384 28.675 1.00 87.81 184 LEU A CA 1
ATOM 1463 C C . LEU A 1 184 ? -16.010 5.223 29.232 1.00 87.81 184 LEU A C 1
ATOM 1465 O O . LEU A 1 184 ? -16.289 5.154 30.429 1.00 87.81 184 LEU A O 1
ATOM 1469 N N . PHE A 1 185 ? -16.712 5.967 28.376 1.00 89.12 185 PHE A N 1
ATOM 1470 C CA . PHE A 1 185 ? -17.868 6.761 28.793 1.00 89.12 185 PHE A CA 1
ATOM 1471 C C . PHE A 1 185 ? -19.021 5.884 29.296 1.00 89.12 185 PHE A C 1
ATOM 1473 O O . PHE A 1 185 ? -19.643 6.231 30.298 1.00 89.12 185 PHE A O 1
ATOM 1480 N N . ILE A 1 186 ? -19.272 4.726 28.669 1.00 92.06 186 ILE A N 1
ATOM 1481 C CA . ILE A 1 186 ? -20.286 3.770 29.153 1.00 92.06 186 ILE A CA 1
ATOM 1482 C C . ILE A 1 186 ? -19.915 3.251 30.540 1.00 92.06 186 ILE A C 1
ATOM 1484 O O . ILE A 1 186 ? -20.760 3.240 31.431 1.00 92.06 186 ILE A O 1
ATOM 1488 N N . ILE A 1 187 ? -18.666 2.821 30.733 1.00 94.25 187 ILE A N 1
ATOM 1489 C CA . ILE A 1 187 ? -18.223 2.243 32.007 1.00 94.25 187 ILE A CA 1
ATOM 1490 C C . ILE A 1 187 ? -18.312 3.288 33.126 1.00 94.25 187 ILE A C 1
ATOM 1492 O O . ILE A 1 187 ? -18.861 3.002 34.190 1.00 94.25 187 ILE A O 1
ATOM 1496 N N . ALA A 1 188 ? -17.837 4.511 32.874 1.00 92.94 188 ALA A N 1
ATOM 1497 C CA . ALA A 1 188 ? -17.927 5.614 33.829 1.00 92.94 188 ALA A CA 1
ATOM 1498 C C . ALA A 1 188 ? -19.386 5.986 34.143 1.00 92.94 188 ALA A C 1
ATOM 1500 O O . ALA A 1 188 ? -19.745 6.155 35.310 1.00 92.94 188 ALA A O 1
ATOM 1501 N N . GLY A 1 189 ? -20.239 6.056 33.116 1.00 93.19 189 GLY A N 1
ATOM 1502 C CA . GLY A 1 189 ? -21.667 6.325 33.268 1.00 93.19 189 GLY A CA 1
ATOM 1503 C C . GLY A 1 189 ? -22.378 5.249 34.088 1.00 93.19 189 GLY A C 1
ATOM 1504 O O . GLY A 1 189 ? -23.119 5.575 35.012 1.00 93.19 189 GLY A O 1
ATOM 1505 N N . LEU A 1 190 ? -22.104 3.971 33.818 1.00 96.19 190 LEU A N 1
ATOM 1506 C CA . LEU A 1 190 ? -22.692 2.850 34.549 1.00 96.19 190 LEU A CA 1
ATOM 1507 C C . LEU A 1 190 ? -22.239 2.829 36.012 1.00 96.19 190 LEU A C 1
ATOM 1509 O O . LEU A 1 190 ? -23.066 2.656 36.903 1.00 96.19 190 LEU A O 1
ATOM 1513 N N . ALA A 1 191 ? -20.949 3.048 36.273 1.00 96.50 191 ALA A N 1
ATOM 1514 C CA . ALA A 1 191 ? -20.425 3.124 37.633 1.00 96.50 191 ALA A CA 1
ATOM 1515 C C . ALA A 1 191 ? -21.056 4.285 38.421 1.00 96.50 191 ALA A C 1
ATOM 1517 O O . ALA A 1 191 ? -21.485 4.097 39.559 1.00 96.50 191 ALA A O 1
ATOM 1518 N N . SER A 1 192 ? -21.175 5.465 37.801 1.00 95.31 192 SER A N 1
ATOM 1519 C CA . SER A 1 192 ? -21.833 6.630 38.402 1.00 95.31 192 SER A CA 1
ATOM 1520 C C . SER A 1 192 ? -23.318 6.373 38.672 1.00 95.31 192 SER A C 1
ATOM 1522 O O . SER A 1 192 ? -23.804 6.665 39.764 1.00 95.31 192 SER A O 1
ATOM 1524 N N . PHE A 1 193 ? -24.027 5.756 37.725 1.00 95.50 193 PHE A N 1
ATOM 1525 C CA . PHE A 1 193 ? -25.435 5.400 37.879 1.00 95.50 193 PHE A CA 1
ATOM 1526 C C . PHE A 1 193 ? -25.655 4.370 38.994 1.00 95.50 193 PHE A C 1
ATOM 1528 O O . PHE A 1 193 ? -26.556 4.539 39.811 1.00 95.50 193 PHE A O 1
ATOM 1535 N N . LEU A 1 194 ? -24.809 3.340 39.086 1.00 95.69 194 LEU A N 1
ATOM 1536 C CA . LEU A 1 194 ? -24.870 2.347 40.163 1.00 95.69 194 LEU A CA 1
ATOM 1537 C C . LEU A 1 194 ? -24.573 2.967 41.533 1.00 95.69 194 LEU A C 1
ATOM 1539 O O . LEU A 1 194 ? -25.276 2.667 42.496 1.00 95.69 194 LEU A O 1
ATOM 1543 N N . ALA A 1 195 ? -23.586 3.861 41.624 1.00 95.25 195 ALA A N 1
ATOM 1544 C CA . ALA A 1 195 ? -23.300 4.594 42.855 1.00 95.25 195 ALA A CA 1
ATOM 1545 C C . ALA A 1 195 ? -24.484 5.482 43.274 1.00 95.25 195 ALA A C 1
ATOM 1547 O O . ALA A 1 195 ? -24.865 5.487 44.446 1.00 95.25 195 ALA A O 1
ATOM 1548 N N . LEU A 1 196 ? -25.109 6.176 42.315 1.00 93.81 196 LEU A N 1
ATOM 1549 C CA . LEU A 1 196 ? -26.307 6.983 42.548 1.00 93.81 196 LEU A CA 1
ATOM 1550 C C . LEU A 1 196 ? -27.487 6.122 43.015 1.00 93.81 196 LEU A C 1
ATOM 1552 O O . LEU A 1 196 ? -28.161 6.484 43.976 1.00 93.81 196 LEU A O 1
ATOM 1556 N N . LEU A 1 197 ? -27.721 4.972 42.377 1.00 92.50 197 LEU A N 1
ATOM 1557 C CA . LEU A 1 197 ? -28.769 4.034 42.777 1.00 92.50 197 LEU A CA 1
ATOM 1558 C C . LEU A 1 197 ? -28.532 3.478 44.178 1.00 92.50 197 LEU A C 1
ATOM 1560 O O . LEU A 1 197 ? -29.472 3.414 44.963 1.00 92.50 197 LEU A O 1
ATOM 1564 N N . PHE A 1 198 ? -27.296 3.103 44.510 1.00 94.56 198 PHE A N 1
ATOM 1565 C CA . PHE A 1 198 ? -26.955 2.598 45.838 1.00 94.56 198 PHE A CA 1
ATOM 1566 C C . PHE A 1 198 ? -27.164 3.669 46.914 1.00 94.56 198 PHE A C 1
ATOM 1568 O O . PHE A 1 198 ? -27.749 3.400 47.962 1.00 94.56 198 PHE A O 1
ATOM 1575 N N . TYR A 1 199 ? -26.755 4.908 46.631 1.00 91.31 199 TYR A N 1
ATOM 1576 C CA . TYR A 1 199 ? -26.996 6.045 47.513 1.00 91.31 199 TYR A CA 1
ATOM 1577 C C . TYR A 1 199 ? -28.495 6.320 47.697 1.00 91.31 199 TYR A C 1
ATOM 1579 O O . TYR A 1 199 ? -28.963 6.464 48.827 1.00 91.31 199 TYR A O 1
ATOM 1587 N N . LEU A 1 200 ? -29.267 6.328 46.606 1.00 86.69 200 LEU A N 1
ATOM 1588 C CA . LEU A 1 200 ? -30.713 6.540 46.649 1.00 86.69 200 LEU A CA 1
ATOM 1589 C C . LEU A 1 200 ? -31.428 5.406 47.393 1.00 86.69 200 LEU A C 1
ATOM 1591 O O . LEU A 1 200 ? -32.325 5.670 48.188 1.00 86.69 200 LEU A O 1
ATOM 1595 N N . ALA A 1 201 ? -31.012 4.156 47.185 1.00 86.94 201 ALA A N 1
ATOM 1596 C CA . ALA A 1 201 ? -31.546 2.997 47.888 1.00 86.94 201 ALA A CA 1
ATOM 1597 C C . ALA A 1 201 ? -31.276 3.074 49.397 1.00 86.94 201 ALA A C 1
ATOM 1599 O O . ALA A 1 201 ? -32.201 2.868 50.178 1.00 86.94 201 ALA A O 1
ATOM 1600 N N . ASN A 1 202 ? -30.057 3.438 49.812 1.00 87.12 202 ASN A N 1
ATOM 1601 C CA . ASN A 1 202 ? -29.729 3.642 51.227 1.00 87.12 202 ASN A CA 1
ATOM 1602 C C . ASN A 1 202 ? -30.533 4.792 51.842 1.00 87.12 202 ASN A C 1
ATOM 1604 O O . ASN A 1 202 ? -31.101 4.632 52.919 1.00 87.12 202 ASN A O 1
ATOM 1608 N N . PHE A 1 203 ? -30.649 5.922 51.142 1.00 81.75 203 PHE A N 1
ATOM 1609 C CA . PHE A 1 203 ? -31.441 7.063 51.602 1.00 81.75 203 PHE A CA 1
ATOM 1610 C C . PHE A 1 203 ? -32.926 6.708 51.764 1.00 81.75 203 PHE A C 1
ATOM 1612 O O . PHE A 1 203 ? -33.542 7.050 52.773 1.00 81.75 203 PHE A O 1
ATOM 1619 N N . LEU A 1 204 ? -33.498 5.982 50.797 1.00 80.56 204 LEU A N 1
ATOM 1620 C CA . LEU A 1 204 ? -34.876 5.499 50.865 1.00 80.56 204 LEU A CA 1
ATOM 1621 C C . LEU A 1 204 ? -35.062 4.437 51.946 1.00 80.56 204 LEU A C 1
ATOM 1623 O O . LEU A 1 204 ? -36.121 4.417 52.558 1.00 80.56 204 LEU A O 1
ATOM 1627 N N . TYR A 1 205 ? -34.074 3.573 52.190 1.00 81.75 205 TYR A N 1
ATOM 1628 C CA . TYR A 1 205 ? -34.110 2.589 53.272 1.00 81.75 205 TYR A CA 1
ATOM 1629 C C . TYR A 1 205 ? -34.125 3.273 54.644 1.00 81.75 205 TYR A C 1
ATOM 1631 O O . TYR A 1 205 ? -34.956 2.944 55.485 1.00 81.75 205 TYR A O 1
ATOM 1639 N N . GLU A 1 206 ? -33.276 4.280 54.846 1.00 81.56 206 GLU A N 1
ATOM 1640 C CA . GLU A 1 206 ? -33.181 5.023 56.106 1.00 81.56 206 GLU A CA 1
ATOM 1641 C C . GLU A 1 206 ? -34.415 5.916 56.356 1.00 81.56 206 GLU A C 1
ATOM 1643 O O . GLU A 1 206 ? -34.911 5.994 57.477 1.00 81.56 206 GLU A O 1
ATOM 1648 N N . GLN A 1 207 ? -34.989 6.516 55.304 1.00 71.44 207 GLN A N 1
ATOM 1649 C CA . GLN A 1 207 ? -36.254 7.276 55.356 1.00 71.44 207 GLN A CA 1
ATOM 1650 C C . GLN A 1 207 ? -37.513 6.403 55.180 1.00 71.44 207 GLN A C 1
ATOM 1652 O O . GLN A 1 207 ? -38.637 6.909 55.175 1.00 71.44 207 GLN A O 1
ATOM 1657 N N . ARG A 1 208 ? -37.379 5.079 55.039 1.00 67.62 208 ARG A N 1
ATOM 1658 C CA . ARG A 1 208 ? -38.530 4.176 54.864 1.00 67.62 208 ARG A CA 1
ATOM 1659 C C . ARG A 1 208 ? -39.446 4.193 56.084 1.00 67.62 208 ARG A C 1
ATOM 1661 O O . ARG A 1 208 ? -40.662 4.103 55.931 1.00 67.62 208 ARG A O 1
ATOM 1668 N N . HIS A 1 209 ? -38.859 4.329 57.270 1.00 62.44 209 HIS A N 1
ATOM 1669 C CA . HIS A 1 209 ? -39.587 4.370 58.535 1.00 62.44 209 HIS A CA 1
ATOM 1670 C C . HIS A 1 209 ? -40.503 5.599 58.654 1.00 62.44 209 HIS A C 1
ATOM 1672 O O . HIS A 1 209 ? -41.553 5.495 59.268 1.00 62.44 209 HIS A O 1
ATOM 1678 N N . THR A 1 210 ? -40.176 6.722 58.007 1.00 62.16 210 THR A N 1
ATOM 1679 C CA . THR A 1 210 ? -41.022 7.929 57.954 1.00 62.16 210 THR A CA 1
ATOM 1680 C C . THR A 1 210 ? -41.997 7.942 56.768 1.00 62.16 210 THR A C 1
ATOM 1682 O O . THR A 1 210 ? -42.989 8.665 56.800 1.00 62.16 210 THR A O 1
ATOM 1685 N N . LEU A 1 211 ? -41.753 7.152 55.713 1.00 56.12 211 LEU A N 1
ATOM 1686 C CA . LEU A 1 211 ? -42.572 7.130 54.488 1.00 56.12 211 LEU A CA 1
ATOM 1687 C C . LEU A 1 211 ? -43.741 6.132 54.497 1.00 56.12 211 LEU A C 1
ATOM 1689 O O . LEU A 1 211 ? -44.689 6.319 53.724 1.00 56.12 211 LEU A O 1
ATOM 1693 N N . LEU A 1 212 ? -43.666 5.067 55.305 1.00 58.34 212 LEU A N 1
ATOM 1694 C CA . LEU A 1 212 ? -44.654 3.976 55.320 1.00 58.34 212 LEU A CA 1
ATOM 1695 C C . LEU A 1 212 ? -45.868 4.215 56.231 1.00 58.34 212 LEU A C 1
ATOM 1697 O O . LEU A 1 212 ? -46.800 3.417 56.186 1.00 58.34 212 LEU A O 1
ATOM 1701 N N . GLU A 1 213 ? -45.888 5.297 57.008 1.00 56.56 213 GLU A N 1
ATOM 1702 C CA . GLU A 1 213 ? -46.953 5.546 57.991 1.00 56.56 213 GLU A CA 1
ATOM 1703 C C . GLU A 1 213 ? -48.137 6.368 57.446 1.00 56.56 213 GLU A C 1
ATOM 1705 O O . GLU A 1 213 ? -49.193 6.393 58.066 1.00 56.56 213 GLU A O 1
ATOM 1710 N N . ASP A 1 214 ? -48.025 6.975 56.256 1.00 54.56 214 ASP A N 1
ATOM 1711 C CA . ASP A 1 214 ? -49.114 7.780 55.679 1.00 54.56 214 ASP A CA 1
ATOM 1712 C C . ASP A 1 214 ? -49.496 7.328 54.256 1.00 54.56 214 ASP A C 1
ATOM 1714 O O . ASP A 1 214 ? -48.782 7.550 53.265 1.00 54.56 214 ASP A O 1
ATOM 1718 N N . SER A 1 215 ? -50.636 6.643 54.157 1.00 52.53 215 SER A N 1
ATOM 1719 C CA . SER A 1 215 ? -51.147 5.960 52.963 1.00 52.53 215 SER A CA 1
ATOM 1720 C C . SER A 1 215 ? -52.011 6.840 52.042 1.00 52.53 215 SER A C 1
ATOM 1722 O O . SER A 1 215 ? -52.555 6.333 51.062 1.00 52.53 215 SER A O 1
ATOM 1724 N N . GLY A 1 216 ? -52.110 8.157 52.287 1.00 61.38 216 GLY A N 1
ATOM 1725 C CA . GLY A 1 216 ? -53.089 9.024 51.605 1.00 61.38 216 GLY A CA 1
ATOM 1726 C C . GLY A 1 216 ? -52.597 9.982 50.505 1.00 61.38 216 GLY A C 1
ATOM 1727 O O . GLY A 1 216 ? -53.430 10.604 49.847 1.00 61.38 216 GLY A O 1
ATOM 1728 N N . VAL A 1 217 ? -51.287 10.165 50.280 1.00 64.38 217 VAL A N 1
ATOM 1729 C CA . VAL A 1 217 ? -50.773 11.311 49.484 1.00 64.38 217 VAL A CA 1
ATOM 1730 C C . VAL A 1 217 ? -50.056 10.910 48.188 1.00 64.38 217 VAL A C 1
ATOM 1732 O O . VAL A 1 217 ? -49.207 10.019 48.187 1.00 64.38 217 VAL A O 1
ATOM 1735 N N . SER A 1 218 ? -50.359 11.635 47.098 1.00 68.19 218 SER A N 1
ATOM 1736 C CA . SER A 1 218 ? -49.781 11.472 45.751 1.00 68.19 218 SER A CA 1
ATOM 1737 C C . SER A 1 218 ? -48.252 11.348 45.765 1.00 68.19 218 SER A C 1
ATOM 1739 O O . SER A 1 218 ? -47.547 12.182 46.341 1.00 68.19 218 SER A O 1
ATOM 1741 N N . PHE A 1 219 ? -47.748 10.323 45.072 1.00 67.19 219 PHE A N 1
ATOM 1742 C CA . PHE A 1 219 ? -46.331 9.962 44.947 1.00 67.19 219 PHE A CA 1
ATOM 1743 C C . PHE A 1 219 ? -45.418 11.155 44.595 1.00 67.19 219 PHE A C 1
ATOM 1745 O O . PHE A 1 219 ? -44.337 11.298 45.161 1.00 67.19 219 PHE A O 1
ATOM 1752 N N . TRP A 1 220 ? -45.886 12.079 43.747 1.00 61.69 220 TRP A N 1
ATOM 1753 C CA . TRP A 1 220 ? -45.149 13.292 43.360 1.00 61.69 220 TRP A CA 1
ATOM 1754 C C . TRP A 1 220 ? -44.910 14.271 44.514 1.00 61.69 220 TRP A C 1
ATOM 1756 O O . TRP A 1 220 ? -43.866 14.920 44.580 1.00 61.69 220 TRP A O 1
ATOM 1766 N N . ARG A 1 221 ? -45.851 14.363 45.458 1.00 67.12 221 ARG A N 1
ATOM 1767 C CA . ARG A 1 221 ? -45.728 15.228 46.639 1.00 67.12 221 ARG A CA 1
ATOM 1768 C C . ARG A 1 221 ? -44.714 14.655 47.634 1.00 67.12 221 ARG A C 1
ATOM 1770 O O . ARG A 1 221 ? -43.958 15.415 48.232 1.00 67.12 221 ARG A O 1
ATOM 1777 N N . LYS A 1 222 ? -44.643 13.321 47.735 1.00 68.38 222 LYS A N 1
ATOM 1778 C CA . LYS A 1 222 ? -43.620 12.598 48.511 1.00 68.38 222 LYS A CA 1
ATOM 1779 C C . LYS A 1 222 ? -42.225 12.762 47.896 1.00 68.38 222 LYS A C 1
ATOM 1781 O O . L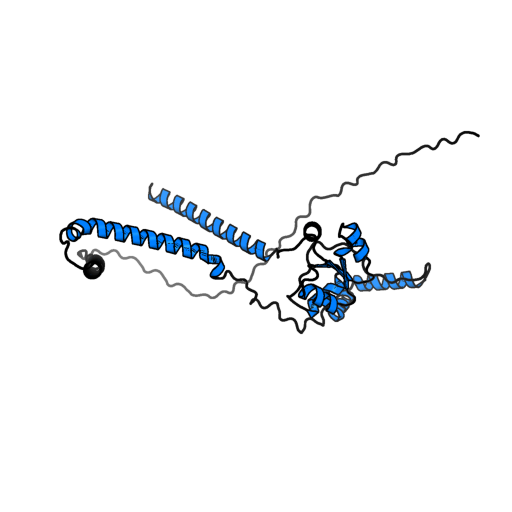YS A 1 222 ? -41.280 13.068 48.618 1.00 68.38 222 LYS A O 1
ATOM 1786 N N . LEU A 1 223 ? -42.110 12.656 46.569 1.00 69.69 223 LEU A N 1
ATOM 1787 C CA . LEU A 1 223 ? -40.850 12.878 45.848 1.00 69.69 223 LEU A CA 1
ATOM 1788 C C . LEU A 1 223 ? -40.328 14.317 46.024 1.00 69.69 223 LEU A C 1
ATOM 1790 O O . LEU A 1 223 ? -39.143 14.511 46.280 1.00 69.69 223 LEU A O 1
ATOM 1794 N N . MET A 1 224 ? -41.212 15.320 45.967 1.00 71.00 224 MET A N 1
ATOM 1795 C CA . MET A 1 224 ? -40.853 16.727 46.205 1.00 71.00 224 MET A CA 1
ATOM 1796 C C . MET A 1 224 ? -40.420 17.007 47.653 1.00 71.00 224 MET A C 1
ATOM 1798 O O . MET A 1 224 ? -39.510 17.804 47.870 1.00 71.00 224 MET A O 1
ATOM 1802 N N . LEU A 1 225 ? -41.026 16.347 48.649 1.00 69.19 225 LEU A N 1
ATOM 1803 C CA . LEU A 1 225 ? -40.595 16.448 50.052 1.00 69.19 225 LEU A CA 1
ATOM 1804 C C . LEU A 1 225 ? -39.220 15.804 50.276 1.00 69.19 225 LEU A C 1
ATOM 1806 O O . LEU A 1 225 ? -38.375 16.404 50.937 1.00 69.19 225 LEU A O 1
ATOM 1810 N N . LEU A 1 226 ? -38.961 14.643 49.667 1.00 68.75 226 LEU A N 1
ATOM 1811 C CA . LEU A 1 226 ? -37.645 13.991 49.697 1.00 68.75 226 LEU A CA 1
ATOM 1812 C C . LEU A 1 226 ? -36.561 14.851 49.034 1.00 68.75 226 LEU A C 1
ATOM 1814 O O . LEU A 1 226 ? -35.494 15.026 49.614 1.00 68.75 226 LEU A O 1
ATOM 1818 N N . LEU A 1 227 ? -36.847 15.444 47.869 1.00 70.19 227 LEU A N 1
ATOM 1819 C CA . LEU A 1 227 ? -35.948 16.393 47.196 1.00 70.19 227 LEU A CA 1
ATOM 1820 C C . LEU A 1 227 ? -35.641 17.617 48.068 1.00 70.19 227 LEU A C 1
ATOM 1822 O O . LEU A 1 227 ? -34.511 18.101 48.076 1.00 70.19 227 LEU A O 1
ATOM 1826 N N . ARG A 1 228 ? -36.626 18.105 48.830 1.00 71.94 228 ARG A N 1
ATOM 1827 C CA . ARG A 1 228 ? -36.449 19.241 49.743 1.00 71.94 228 ARG A CA 1
ATOM 1828 C C . ARG A 1 228 ? -35.574 18.885 50.946 1.00 71.94 228 ARG A C 1
ATOM 1830 O O . ARG A 1 228 ? -34.655 19.640 51.244 1.00 71.94 228 ARG A O 1
ATOM 1837 N N . ILE A 1 229 ? -35.807 17.730 51.575 1.00 71.06 229 ILE A N 1
ATOM 1838 C CA . ILE A 1 229 ? -34.991 17.224 52.695 1.00 71.06 229 ILE A CA 1
ATOM 1839 C C . ILE A 1 229 ? -33.554 16.945 52.237 1.00 71.06 229 ILE A C 1
ATOM 1841 O O . ILE A 1 229 ? -32.605 17.271 52.946 1.00 71.06 229 ILE A O 1
ATOM 1845 N N . PHE A 1 230 ? -33.381 16.385 51.037 1.00 66.81 230 PHE A N 1
ATOM 1846 C CA . PHE A 1 230 ? -32.066 16.164 50.441 1.00 66.81 230 PHE A CA 1
ATOM 1847 C C . PHE A 1 230 ? -31.312 17.485 50.225 1.00 66.81 230 PHE A C 1
ATOM 1849 O O . PHE A 1 230 ? -30.188 17.628 50.697 1.00 66.81 230 PHE A O 1
ATOM 1856 N N . ASN A 1 231 ? -31.954 18.484 49.611 1.00 69.19 231 ASN A N 1
ATOM 1857 C CA . ASN A 1 231 ? -31.360 19.806 49.368 1.00 69.19 231 ASN A CA 1
ATOM 1858 C C . ASN A 1 231 ? -31.009 20.560 50.672 1.00 69.19 231 ASN A C 1
ATOM 1860 O O . ASN A 1 231 ? -30.062 21.341 50.723 1.00 69.19 231 ASN A O 1
ATOM 1864 N N . GLU A 1 232 ? -31.761 20.326 51.749 1.00 69.25 232 GLU A N 1
ATOM 1865 C CA . GLU A 1 232 ? -31.495 20.919 53.063 1.00 69.25 232 GLU A CA 1
ATOM 1866 C C . GLU A 1 232 ? -30.337 20.223 53.796 1.00 69.25 232 GLU A C 1
ATOM 1868 O O . GLU A 1 232 ? -29.461 20.891 54.348 1.00 69.25 232 GLU A O 1
ATOM 1873 N N . LYS A 1 233 ? -30.262 18.888 53.724 1.00 62.09 233 LYS A N 1
ATOM 1874 C CA . LYS A 1 233 ? -29.161 18.101 54.304 1.00 62.09 233 LYS A CA 1
ATOM 1875 C C . LYS A 1 233 ? -27.830 18.343 53.576 1.00 62.09 233 LYS A C 1
ATOM 1877 O O . LYS A 1 233 ? -26.786 18.352 54.226 1.00 62.09 233 LYS A O 1
ATOM 1882 N N . ASP A 1 234 ? -27.870 18.607 52.268 1.00 60.03 234 ASP A N 1
ATOM 1883 C CA . ASP A 1 234 ? -26.683 18.922 51.460 1.00 60.03 234 ASP A CA 1
ATOM 1884 C C . ASP A 1 234 ? -26.131 20.336 51.740 1.00 60.03 234 ASP A C 1
ATOM 1886 O O . ASP A 1 234 ? -24.922 20.543 51.823 1.00 60.03 234 ASP A O 1
ATOM 1890 N N . LYS A 1 235 ? -26.995 21.319 52.037 1.00 58.88 235 LYS A N 1
ATOM 1891 C CA . LYS A 1 235 ? -26.539 22.640 52.518 1.00 58.88 235 LYS A CA 1
ATOM 1892 C C . LYS A 1 235 ? -25.823 22.569 53.871 1.00 58.88 235 LYS A C 1
ATOM 1894 O O . LYS A 1 235 ? -24.833 23.270 54.078 1.00 58.88 235 LYS A O 1
ATOM 1899 N N . ILE A 1 236 ? -26.302 21.727 54.789 1.00 59.22 236 ILE A N 1
ATOM 1900 C CA . ILE A 1 236 ? -25.724 21.590 56.137 1.00 59.22 236 ILE A CA 1
ATOM 1901 C C . ILE A 1 236 ? -24.375 20.850 56.096 1.00 59.22 236 ILE A C 1
ATOM 1903 O O . ILE A 1 236 ? -23.448 21.229 56.814 1.00 59.22 236 ILE A O 1
ATOM 1907 N N . SER A 1 237 ? -24.221 19.838 55.232 1.00 51.91 237 SER A N 1
ATOM 1908 C CA . SER A 1 237 ? -22.955 19.103 55.066 1.00 51.91 237 SER A CA 1
ATOM 1909 C C . SER A 1 237 ? -21.842 19.987 54.481 1.00 51.91 237 SER A C 1
ATOM 1911 O O . SER A 1 237 ? -20.695 19.919 54.935 1.00 51.91 237 SER A O 1
ATOM 1913 N N . HIS A 1 238 ? -22.187 20.870 53.536 1.00 50.03 238 HIS A N 1
ATOM 1914 C CA . HIS A 1 238 ? -21.270 21.856 52.969 1.00 50.03 238 HIS A CA 1
ATOM 1915 C C . HIS A 1 238 ? -20.849 22.924 53.997 1.00 50.03 238 HIS A C 1
ATOM 1917 O O . HIS A 1 238 ? -19.656 23.204 54.109 1.00 50.03 238 HIS A O 1
ATOM 1923 N N . MET A 1 239 ? -21.774 23.440 54.820 1.00 52.28 239 MET A N 1
ATOM 1924 C CA . MET A 1 239 ? -21.440 24.399 55.891 1.00 52.28 239 MET A CA 1
ATOM 1925 C C . MET A 1 239 ? -20.581 23.792 57.016 1.00 52.28 239 MET A C 1
ATOM 1927 O O . MET A 1 239 ? -19.699 24.461 57.554 1.00 52.28 239 MET A O 1
ATOM 1931 N N . PHE A 1 240 ? -20.786 22.518 57.367 1.00 48.50 240 PHE A N 1
ATOM 1932 C CA . PHE A 1 240 ? -19.990 21.841 58.402 1.00 48.50 240 PHE A CA 1
ATOM 1933 C C . PHE A 1 240 ? -18.536 21.595 57.960 1.00 48.50 240 PHE A C 1
ATOM 1935 O O . PHE A 1 240 ? -17.610 21.658 58.771 1.00 48.50 240 PHE A O 1
ATOM 1942 N N . LYS A 1 241 ? -18.311 21.373 56.659 1.00 47.12 241 LYS A N 1
ATOM 1943 C CA . LYS A 1 241 ? -16.969 21.179 56.089 1.00 47.12 241 LYS A CA 1
ATOM 1944 C C . LYS A 1 241 ? -16.157 22.480 56.030 1.00 47.12 241 LYS A C 1
ATOM 1946 O O . LYS A 1 241 ? -14.942 22.433 56.184 1.00 47.12 241 LYS A O 1
ATOM 1951 N N . GLU A 1 242 ? -16.817 23.626 55.870 1.00 47.66 242 GLU A N 1
ATOM 1952 C CA . GLU A 1 242 ? -16.186 24.955 55.890 1.00 47.66 242 GLU A CA 1
ATOM 1953 C C . GLU A 1 242 ? -15.822 25.399 57.324 1.00 47.66 242 GLU A C 1
ATOM 1955 O O . GLU A 1 242 ? -14.750 25.953 57.563 1.00 47.66 242 GLU A O 1
ATOM 1960 N N . SER A 1 243 ? -16.647 25.035 58.314 1.00 49.50 243 SER A N 1
ATOM 1961 C CA . SER A 1 243 ? -16.383 25.272 59.744 1.00 49.50 243 SER A CA 1
ATOM 1962 C C . SER A 1 243 ? -15.174 24.490 60.289 1.00 49.50 243 SER A C 1
ATOM 1964 O O . SER A 1 243 ? -14.436 25.014 61.127 1.00 49.50 243 SER A O 1
ATOM 1966 N N . ALA A 1 244 ? -14.926 23.268 59.806 1.00 47.56 244 ALA A N 1
ATOM 1967 C CA . ALA A 1 244 ? -13.800 22.444 60.256 1.00 47.56 244 ALA A CA 1
ATOM 1968 C C . ALA A 1 244 ? -12.428 22.942 59.756 1.00 47.56 244 ALA A C 1
ATOM 1970 O O . ALA A 1 244 ? -11.407 22.637 60.370 1.00 47.56 244 ALA A O 1
ATOM 1971 N N . VAL A 1 245 ? -12.388 23.734 58.676 1.00 48.34 245 VAL A N 1
ATOM 1972 C CA . VAL A 1 245 ? -11.143 24.316 58.137 1.00 48.34 245 VAL A CA 1
ATOM 1973 C C . VAL A 1 245 ? -10.709 25.565 58.922 1.00 48.34 245 VAL A C 1
ATOM 1975 O O . VAL A 1 245 ? -9.522 25.877 58.959 1.00 48.34 245 VAL A O 1
ATOM 1978 N N . HIS A 1 246 ? -11.627 26.235 59.629 1.00 45.44 246 HIS A N 1
ATOM 1979 C CA . HIS A 1 246 ? -11.332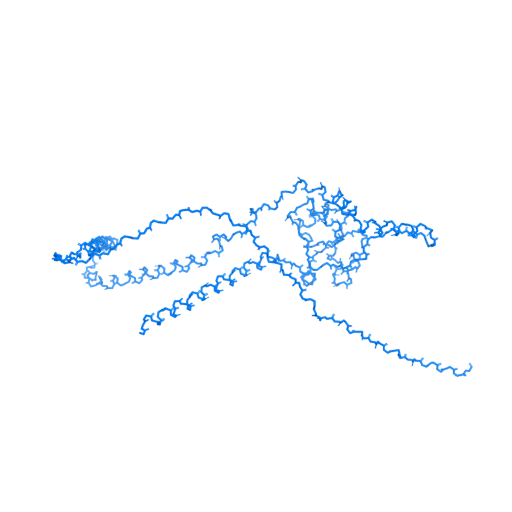 27.459 60.386 1.00 45.44 246 HIS A CA 1
ATOM 1980 C C . HIS A 1 246 ? -11.060 27.271 61.890 1.00 45.44 246 HIS A C 1
ATOM 1982 O O . HIS A 1 246 ? -10.726 28.250 62.553 1.00 45.44 246 HIS A O 1
ATOM 1988 N N . ASN A 1 247 ? -11.139 26.051 62.439 1.00 42.47 247 ASN A N 1
ATOM 1989 C CA . ASN A 1 247 ? -11.041 25.821 63.891 1.00 42.47 247 ASN A CA 1
ATOM 1990 C C . ASN A 1 247 ? -9.763 25.086 64.351 1.00 42.47 247 ASN A C 1
ATOM 1992 O O . ASN A 1 247 ? -9.793 24.284 65.283 1.00 42.47 247 ASN A O 1
ATOM 1996 N N . VAL A 1 248 ? -8.621 25.387 63.723 1.00 42.22 248 VAL A N 1
ATOM 1997 C CA . VAL A 1 248 ? -7.286 25.074 64.266 1.00 42.22 248 VAL A CA 1
ATOM 1998 C C . VAL A 1 248 ? -6.554 26.387 64.549 1.00 42.22 248 VAL A C 1
ATOM 2000 O O . VAL A 1 248 ? -5.683 26.815 63.799 1.00 42.22 248 VAL A O 1
ATOM 2003 N N . SER A 1 249 ? -6.928 27.053 65.642 1.00 38.59 249 SER A N 1
ATOM 2004 C CA . SER A 1 249 ? -6.099 28.081 66.277 1.00 38.59 249 SER A CA 1
ATOM 2005 C C . SER A 1 249 ? -5.392 27.461 67.483 1.00 38.59 249 SER A C 1
ATOM 2007 O O . SER A 1 249 ? -6.005 27.249 68.529 1.00 38.59 249 SER A O 1
ATOM 2009 N N . SER A 1 250 ? -4.106 27.150 67.331 1.00 33.06 250 SER A N 1
ATOM 2010 C CA . SER A 1 250 ? -3.228 26.751 68.438 1.00 33.06 250 SER A CA 1
ATOM 2011 C C . SER A 1 250 ? -2.707 27.994 69.184 1.00 33.06 250 SER A C 1
ATOM 2013 O O . SER A 1 250 ? -2.463 29.018 68.542 1.00 33.06 250 SER A O 1
ATOM 2015 N N . PRO A 1 251 ? -2.509 27.934 70.515 1.00 38.72 251 PRO A N 1
ATOM 2016 C CA . PRO A 1 251 ? -2.077 29.075 71.317 1.00 38.72 251 PRO A CA 1
ATOM 2017 C C . PRO A 1 251 ? -0.563 29.325 71.224 1.00 38.72 251 PRO A C 1
ATOM 2019 O O . PRO A 1 251 ? 0.251 28.404 71.234 1.00 38.72 251 PRO A O 1
ATOM 2022 N N . THR A 1 252 ? -0.200 30.605 71.182 1.00 32.81 252 THR A N 1
ATOM 2023 C CA . THR A 1 252 ? 1.165 31.148 71.246 1.00 32.81 252 THR A CA 1
ATOM 2024 C C . THR A 1 252 ? 1.834 30.888 72.605 1.00 32.81 252 THR A C 1
ATOM 2026 O O . THR A 1 252 ? 1.198 31.092 73.640 1.00 32.81 252 THR A O 1
ATOM 2029 N N . PRO A 1 253 ? 3.151 30.611 72.630 1.00 34.91 253 PRO A N 1
ATOM 2030 C CA . PRO A 1 253 ? 4.042 31.305 73.565 1.00 34.91 253 PRO A CA 1
ATOM 2031 C C . PRO A 1 253 ? 5.248 31.970 72.872 1.00 34.91 253 PRO A C 1
ATOM 2033 O O . PRO A 1 253 ? 5.738 31.527 71.837 1.00 34.91 253 PRO A O 1
ATOM 2036 N N . ARG A 1 254 ? 5.689 33.081 73.469 1.00 30.09 254 ARG A N 1
ATOM 2037 C CA . ARG A 1 254 ? 6.793 33.980 73.069 1.00 30.09 254 ARG A CA 1
ATOM 2038 C C . ARG A 1 254 ? 8.166 33.471 73.605 1.00 30.09 254 ARG A C 1
ATOM 2040 O O . ARG A 1 254 ? 8.179 32.442 74.271 1.00 30.09 254 ARG A O 1
ATOM 2047 N N . PRO A 1 255 ? 9.320 34.121 73.325 1.00 39.12 255 PRO A N 1
ATOM 2048 C CA . PRO A 1 255 ? 10.402 33.544 72.524 1.00 39.12 255 PRO A CA 1
ATOM 2049 C C . PRO A 1 255 ? 11.701 33.261 73.309 1.00 39.12 255 PRO A C 1
ATOM 2051 O O . PRO A 1 255 ? 11.992 33.931 74.295 1.00 39.12 255 PRO A O 1
ATOM 2054 N N . SER A 1 256 ? 12.544 32.369 72.779 1.00 28.33 256 SER A N 1
ATOM 2055 C CA . SER A 1 256 ? 13.984 32.339 73.073 1.00 28.33 256 SER A CA 1
ATOM 2056 C C . SER A 1 256 ? 14.763 32.205 71.769 1.00 28.33 256 SER A C 1
ATOM 2058 O O . SER A 1 256 ? 14.451 31.366 70.927 1.00 28.33 256 SER A O 1
ATOM 2060 N N . ALA A 1 257 ? 15.725 33.106 71.601 1.00 33.78 257 ALA A N 1
ATOM 2061 C CA . ALA A 1 257 ? 16.512 33.335 70.403 1.00 33.78 257 ALA A CA 1
ATOM 2062 C C . ALA A 1 257 ? 17.460 32.174 70.074 1.00 33.78 257 ALA A C 1
ATOM 2064 O O . ALA A 1 257 ? 18.179 31.713 70.956 1.00 33.78 257 ALA A O 1
ATOM 2065 N N . VAL A 1 258 ? 17.528 31.795 68.794 1.00 32.53 258 VAL A N 1
ATOM 2066 C CA . VAL A 1 258 ? 18.739 31.254 68.161 1.00 32.53 258 VAL A CA 1
ATOM 2067 C C . VAL A 1 258 ? 18.798 31.789 66.728 1.00 32.53 258 VAL A C 1
ATOM 2069 O O . VAL A 1 258 ? 17.860 31.656 65.946 1.00 32.53 258 VAL A O 1
ATOM 2072 N N . GLU A 1 259 ? 19.903 32.457 66.447 1.00 33.22 259 GLU A N 1
ATOM 2073 C CA . GLU A 1 259 ? 20.284 33.153 65.224 1.00 33.22 259 GLU A CA 1
ATOM 2074 C C . GLU A 1 259 ? 20.828 32.157 64.187 1.00 33.22 259 GLU A C 1
ATOM 2076 O O . GLU A 1 259 ? 21.726 31.380 64.509 1.00 33.22 259 GLU A O 1
ATOM 2081 N N . ILE A 1 260 ? 20.302 32.162 62.952 1.00 32.31 260 ILE A N 1
ATOM 2082 C CA . ILE A 1 260 ? 20.920 31.476 61.803 1.00 32.31 260 ILE A CA 1
ATOM 2083 C C . ILE A 1 260 ? 20.828 32.368 60.552 1.00 32.31 260 ILE A C 1
ATOM 2085 O O . ILE A 1 260 ? 19.772 32.868 60.173 1.00 32.31 260 ILE A O 1
ATOM 2089 N N . THR A 1 261 ? 22.004 32.547 59.961 1.00 33.09 261 THR A N 1
ATOM 2090 C CA . THR A 1 261 ? 22.466 33.354 58.823 1.00 33.09 261 THR A CA 1
ATOM 2091 C C . THR A 1 261 ? 21.672 33.172 57.509 1.00 33.09 261 THR A C 1
ATOM 2093 O O . THR A 1 261 ? 21.209 32.065 57.230 1.00 33.09 261 THR A O 1
ATOM 2096 N N . PRO A 1 262 ? 21.546 34.208 56.646 1.00 33.62 262 PRO A N 1
ATOM 2097 C CA . PRO A 1 262 ? 20.803 34.114 55.386 1.00 33.62 262 PRO A CA 1
ATOM 2098 C C . PRO A 1 262 ? 21.606 33.468 54.240 1.00 33.62 262 PRO A C 1
ATOM 2100 O O . PRO A 1 262 ? 22.796 33.729 54.064 1.00 33.62 262 PRO A O 1
ATOM 2103 N N . CYS A 1 263 ? 20.924 32.650 53.429 1.00 32.25 263 CYS A N 1
ATOM 2104 C CA . CYS A 1 263 ? 21.439 32.076 52.179 1.00 32.25 263 CYS A CA 1
ATOM 2105 C C . CYS A 1 263 ? 21.494 33.123 51.043 1.00 32.25 263 CYS A C 1
ATOM 2107 O O . CYS A 1 263 ? 20.598 33.966 50.961 1.00 32.25 263 CYS A O 1
ATOM 2109 N N . PRO A 1 264 ? 22.489 33.055 50.137 1.00 39.91 264 PRO A N 1
ATOM 2110 C CA . PRO A 1 264 ? 22.624 33.991 49.026 1.00 39.91 264 PRO A CA 1
ATOM 2111 C C . PRO A 1 264 ? 21.753 33.627 47.809 1.00 39.91 264 PRO A C 1
ATOM 2113 O O . PRO A 1 264 ? 21.386 32.474 47.585 1.00 39.91 264 PRO A O 1
ATOM 2116 N N . GLN A 1 265 ? 21.448 34.664 47.027 1.00 36.44 265 GLN A N 1
ATOM 2117 C CA . GLN A 1 265 ? 20.643 34.682 45.802 1.00 36.44 265 GLN A CA 1
ATOM 2118 C C . GLN A 1 265 ? 21.159 33.750 44.687 1.00 36.44 265 GLN A C 1
ATOM 2120 O O . GLN A 1 265 ? 22.361 33.641 44.451 1.00 36.44 265 GLN A O 1
ATOM 2125 N N . CYS A 1 266 ? 20.225 33.154 43.936 1.00 26.73 266 CYS A N 1
ATOM 2126 C CA . CYS A 1 266 ? 20.492 32.472 42.665 1.00 26.73 266 CYS A CA 1
ATOM 2127 C C . CYS A 1 266 ? 20.823 33.475 41.543 1.00 26.73 266 CYS A C 1
ATOM 2129 O O . CYS A 1 266 ? 20.083 34.449 41.386 1.00 26.73 266 CYS A O 1
ATOM 2131 N N . PRO A 1 267 ? 21.827 33.209 40.686 1.00 35.41 267 PRO A N 1
ATOM 2132 C CA . PRO A 1 267 ? 21.958 33.881 39.404 1.00 35.41 267 PRO A CA 1
ATOM 2133 C C . PRO A 1 267 ? 21.195 33.135 38.301 1.00 35.41 267 PRO A C 1
ATOM 2135 O O . PRO A 1 267 ? 21.244 31.910 38.183 1.00 35.41 267 PRO A O 1
ATOM 2138 N N . SER A 1 268 ? 20.512 33.913 37.468 1.00 37.38 268 SER A N 1
ATOM 2139 C CA . SER A 1 268 ? 19.992 33.526 36.162 1.00 37.38 268 SER A CA 1
ATOM 2140 C C . SER A 1 268 ? 21.136 33.363 35.158 1.00 37.38 268 SER A C 1
ATOM 2142 O O . SER A 1 268 ? 21.998 34.234 35.050 1.00 37.38 268 SER A O 1
ATOM 2144 N N . GLN A 1 269 ? 21.128 32.288 34.363 1.00 32.47 269 GLN A N 1
ATOM 2145 C CA . GLN A 1 269 ? 21.898 32.264 33.120 1.00 32.47 269 GLN A CA 1
ATOM 2146 C C . GLN A 1 269 ? 21.239 31.381 32.054 1.00 32.47 269 GLN A C 1
ATOM 2148 O O . GLN A 1 269 ? 21.095 30.172 32.216 1.00 32.47 269 GLN A O 1
ATOM 2153 N N . ASN A 1 270 ? 20.868 32.032 30.948 1.00 32.34 270 ASN A N 1
ATOM 2154 C CA . ASN A 1 270 ? 20.606 31.423 29.650 1.00 32.34 270 ASN A CA 1
ATOM 2155 C C . ASN A 1 270 ? 21.807 30.575 29.213 1.00 32.34 270 ASN A C 1
ATOM 2157 O O . ASN A 1 270 ? 22.935 31.075 29.201 1.00 32.34 270 ASN A O 1
ATOM 2161 N N . ARG A 1 271 ? 21.562 29.345 28.757 1.00 30.73 271 ARG A N 1
ATOM 2162 C CA . ARG A 1 271 ? 22.468 28.659 27.833 1.00 30.73 271 ARG A CA 1
ATOM 2163 C C . ARG A 1 271 ? 21.696 27.739 26.894 1.00 30.73 271 ARG A C 1
ATOM 2165 O O . ARG A 1 271 ? 20.997 26.831 27.334 1.00 30.73 271 ARG A O 1
ATOM 2172 N N . GLU A 1 272 ? 21.859 28.038 25.611 1.00 31.72 272 GLU A N 1
ATOM 2173 C CA . GLU A 1 272 ? 21.631 27.181 24.451 1.00 31.72 272 GLU A CA 1
ATOM 2174 C C . GLU A 1 272 ? 22.073 25.737 24.706 1.00 31.72 272 GLU A C 1
ATOM 2176 O O . GLU A 1 272 ? 23.164 25.499 25.229 1.00 31.72 272 GLU A O 1
ATOM 2181 N N . PHE A 1 273 ? 21.239 24.780 24.297 1.00 29.94 273 PHE A N 1
ATOM 2182 C CA . PHE A 1 273 ? 21.601 23.368 24.255 1.00 29.94 273 PHE A CA 1
ATOM 2183 C C . PHE A 1 273 ? 21.751 22.922 22.800 1.00 29.94 273 PHE A C 1
ATOM 2185 O O . PHE A 1 273 ? 20.785 22.803 22.050 1.00 29.94 273 PHE A O 1
ATOM 2192 N N . GLU A 1 274 ? 23.006 22.697 22.432 1.00 28.55 274 GLU A N 1
ATOM 2193 C CA . GLU A 1 274 ? 23.487 22.099 21.192 1.00 28.55 274 GLU A CA 1
ATOM 2194 C C . GLU A 1 274 ? 23.233 20.572 21.218 1.00 28.55 274 GLU A C 1
ATOM 2196 O O . GLU A 1 274 ? 23.535 19.919 22.225 1.00 28.55 274 GLU A O 1
ATOM 2201 N N . PRO A 1 275 ? 22.666 19.955 20.163 1.00 30.34 275 PRO A N 1
ATOM 2202 C CA . PRO A 1 275 ? 22.386 18.525 20.163 1.00 30.34 275 PRO A CA 1
ATOM 2203 C C . PRO A 1 275 ? 23.660 17.721 19.876 1.00 30.34 275 PRO A C 1
ATOM 2205 O O . PRO A 1 275 ? 24.203 17.726 18.771 1.00 30.34 275 PRO A O 1
ATOM 2208 N N . ARG A 1 276 ? 24.120 16.972 20.881 1.00 26.59 276 ARG A N 1
ATOM 2209 C CA . ARG A 1 276 ? 25.230 16.020 20.760 1.00 26.59 276 ARG A CA 1
ATOM 2210 C C . ARG A 1 276 ? 24.801 14.837 19.880 1.00 26.59 276 ARG A C 1
ATOM 2212 O O . ARG A 1 276 ? 23.963 14.036 20.289 1.00 26.59 276 ARG A O 1
ATOM 2219 N N . ARG A 1 277 ? 25.390 14.708 18.684 1.00 30.06 277 ARG A N 1
ATOM 2220 C CA . ARG A 1 277 ? 25.334 13.473 17.883 1.00 30.06 277 ARG A CA 1
ATOM 2221 C C . ARG A 1 277 ? 26.007 12.342 18.657 1.00 30.06 277 ARG A C 1
ATOM 2223 O O . ARG A 1 277 ? 27.164 12.472 19.049 1.00 30.06 277 ARG A O 1
ATOM 2230 N N . VAL A 1 278 ? 25.302 11.230 18.821 1.00 29.03 278 VAL A N 1
ATOM 2231 C CA . VAL A 1 278 ? 25.906 9.935 19.133 1.00 29.03 278 VAL A CA 1
ATOM 2232 C C . VAL A 1 278 ? 26.052 9.203 17.804 1.00 29.03 278 VAL A C 1
ATOM 2234 O O . VAL A 1 278 ? 25.053 8.843 17.185 1.00 29.03 278 VAL A O 1
ATOM 2237 N N . SER A 1 279 ? 27.292 9.048 17.343 1.00 26.97 279 SER A N 1
ATOM 2238 C CA . SER A 1 279 ? 27.630 8.121 16.264 1.00 26.97 279 SER A CA 1
ATOM 2239 C C . SER A 1 279 ? 27.518 6.697 16.803 1.00 26.97 279 SER A C 1
ATOM 2241 O O . SER A 1 279 ? 28.218 6.342 17.748 1.00 26.97 279 SER A O 1
ATOM 2243 N N . LEU A 1 280 ? 26.630 5.901 16.215 1.00 29.75 280 LEU A N 1
ATOM 2244 C CA . LEU A 1 280 ? 26.644 4.445 16.320 1.00 29.75 280 LEU A CA 1
ATOM 2245 C C . LEU A 1 280 ? 27.350 3.925 15.064 1.00 29.75 280 LEU A C 1
ATOM 2247 O O . LEU A 1 280 ? 26.772 3.949 13.980 1.00 29.75 280 LEU A O 1
ATOM 2251 N N . GLU A 1 281 ? 28.609 3.514 15.209 1.00 29.42 281 GLU A N 1
ATOM 2252 C CA . GLU A 1 281 ? 29.237 2.593 14.259 1.00 29.42 281 GLU A CA 1
ATOM 2253 C C . GLU A 1 281 ? 28.514 1.238 14.337 1.00 29.42 281 GLU A C 1
ATOM 2255 O O . GLU A 1 281 ? 28.271 0.752 15.448 1.00 29.42 281 GLU A O 1
ATOM 2260 N N . PRO A 1 282 ? 28.165 0.602 13.208 1.00 30.36 282 PRO A N 1
ATOM 2261 C CA . PRO A 1 282 ? 27.743 -0.788 13.208 1.00 30.36 282 PRO A CA 1
ATOM 2262 C C . PRO A 1 282 ? 28.981 -1.681 13.304 1.00 30.36 282 PRO A C 1
ATOM 2264 O O . PRO A 1 282 ? 29.860 -1.628 12.448 1.00 30.36 282 PRO A O 1
ATOM 2267 N N . SER A 1 283 ? 29.036 -2.512 14.341 1.00 28.11 283 SER A N 1
ATOM 2268 C CA . SER A 1 283 ? 29.965 -3.636 14.412 1.00 28.11 283 SER A CA 1
ATOM 2269 C C . SER A 1 283 ? 29.626 -4.635 13.305 1.00 28.11 283 SER A C 1
ATOM 2271 O O . SER A 1 283 ? 28.576 -5.277 13.338 1.00 28.11 283 SER A O 1
ATOM 2273 N N . GLU A 1 284 ? 30.510 -4.739 12.319 1.00 33.12 284 GLU A N 1
ATOM 2274 C CA . GLU A 1 284 ? 30.574 -5.865 11.399 1.00 33.12 284 GLU A CA 1
ATOM 2275 C C . GLU A 1 284 ? 31.191 -7.045 12.144 1.00 33.12 284 GLU A C 1
ATOM 2277 O O . GLU A 1 284 ? 32.349 -6.980 12.533 1.00 33.12 284 GLU A O 1
ATOM 2282 N N . ASP A 1 285 ? 30.411 -8.101 12.369 1.00 28.34 285 ASP A N 1
ATOM 2283 C CA . ASP A 1 285 ? 30.929 -9.465 12.376 1.00 28.34 285 ASP A CA 1
ATOM 2284 C C . ASP A 1 285 ? 29.779 -10.472 12.239 1.00 28.34 285 ASP A C 1
ATOM 2286 O O . ASP A 1 285 ? 28.756 -10.396 12.919 1.00 28.34 285 ASP A O 1
ATOM 2290 N N . PHE A 1 286 ? 30.030 -11.464 11.382 1.00 31.30 286 PHE A N 1
ATOM 2291 C CA . PHE A 1 286 ? 29.330 -12.743 11.253 1.00 31.30 286 PHE A CA 1
ATOM 2292 C C . PHE A 1 286 ? 28.032 -12.800 10.424 1.00 31.30 286 PHE A C 1
ATOM 2294 O O . PHE A 1 286 ? 26.936 -12.751 10.962 1.00 31.30 286 PHE A O 1
ATOM 2301 N N . PHE A 1 287 ? 28.166 -13.045 9.112 1.00 30.03 287 PHE A N 1
ATOM 2302 C CA . PHE A 1 287 ? 27.467 -14.135 8.400 1.00 30.03 287 PHE A CA 1
ATOM 2303 C C . PHE A 1 287 ? 28.125 -14.356 7.024 1.00 30.03 287 PHE A C 1
ATOM 2305 O O . PHE A 1 287 ? 27.844 -13.662 6.050 1.00 30.03 287 PHE A O 1
ATOM 2312 N N . THR A 1 288 ? 29.022 -15.338 6.942 1.00 30.50 288 THR A N 1
ATOM 2313 C CA . THR A 1 288 ? 29.490 -15.920 5.678 1.00 30.50 288 THR A CA 1
ATOM 2314 C C . THR A 1 288 ? 28.416 -16.856 5.105 1.00 30.50 288 THR A C 1
ATOM 2316 O O . THR A 1 288 ? 27.856 -17.664 5.852 1.00 30.50 288 THR A O 1
ATOM 2319 N N . PRO A 1 289 ? 28.121 -16.813 3.793 1.00 29.03 289 PRO A N 1
ATOM 2320 C CA . PRO A 1 289 ? 27.282 -17.813 3.142 1.00 29.03 289 PRO A CA 1
ATOM 2321 C C . PRO A 1 289 ? 28.074 -19.110 2.951 1.00 29.03 289 PRO A C 1
ATOM 2323 O O . PRO A 1 289 ? 29.167 -19.113 2.385 1.00 29.03 289 PRO A O 1
ATOM 2326 N N . ARG A 1 290 ? 27.507 -20.222 3.419 1.00 26.48 290 ARG A N 1
ATOM 2327 C CA . ARG A 1 290 ? 27.979 -21.574 3.122 1.00 26.48 290 ARG A CA 1
ATOM 2328 C C . ARG A 1 290 ? 27.642 -21.880 1.661 1.00 26.48 290 ARG A C 1
ATOM 2330 O O . ARG A 1 290 ? 26.471 -21.899 1.300 1.00 26.48 290 ARG A O 1
ATOM 2337 N N . LEU A 1 291 ? 28.672 -22.079 0.842 1.00 29.56 291 LEU A N 1
ATOM 2338 C CA . LEU A 1 291 ? 28.569 -22.746 -0.454 1.00 29.56 291 LEU A CA 1
ATOM 2339 C C . LEU A 1 291 ? 28.100 -24.184 -0.197 1.00 29.56 291 LEU A C 1
ATOM 2341 O O . LEU A 1 291 ? 28.823 -24.961 0.427 1.00 29.56 291 LEU A O 1
ATOM 2345 N N . GLU A 1 292 ? 26.883 -24.511 -0.625 1.00 30.56 292 GLU A N 1
ATOM 2346 C CA . GLU A 1 292 ? 26.527 -25.892 -0.937 1.00 30.56 292 GLU A CA 1
ATOM 2347 C C . GLU A 1 292 ? 27.138 -26.219 -2.297 1.00 30.56 292 GLU A C 1
ATOM 2349 O O . GLU A 1 292 ? 26.998 -25.482 -3.273 1.00 30.56 292 GLU A O 1
ATOM 2354 N N . GLN A 1 293 ? 27.925 -27.281 -2.277 1.00 29.41 293 GLN A N 1
ATOM 2355 C CA . GLN A 1 293 ? 28.663 -27.848 -3.381 1.00 29.41 293 GLN A CA 1
ATOM 2356 C C . GLN A 1 293 ? 27.801 -29.029 -3.824 1.00 29.41 293 GLN A C 1
ATOM 2358 O O . GLN A 1 293 ? 27.771 -30.039 -3.127 1.00 29.41 293 GLN A O 1
ATOM 2363 N N . ASP A 1 294 ? 27.020 -28.851 -4.891 1.00 32.06 294 ASP A N 1
ATOM 2364 C CA . ASP A 1 294 ? 26.302 -29.964 -5.509 1.00 32.06 294 ASP A CA 1
ATOM 2365 C C . ASP A 1 294 ? 27.337 -30.859 -6.198 1.00 32.06 294 ASP A C 1
ATOM 2367 O O . ASP A 1 294 ? 28.122 -30.402 -7.033 1.00 32.06 294 ASP A O 1
ATOM 2371 N N . GLU A 1 295 ? 27.377 -32.114 -5.756 1.00 36.50 295 GLU A N 1
ATOM 2372 C CA . GLU A 1 295 ? 28.156 -33.194 -6.344 1.00 36.50 295 GLU A CA 1
ATOM 2373 C C . GLU A 1 295 ? 27.580 -33.543 -7.723 1.00 36.50 295 GLU A C 1
ATOM 2375 O O . GLU A 1 295 ? 26.382 -33.786 -7.878 1.00 36.50 295 GLU A O 1
ATOM 2380 N N . ASP A 1 296 ? 28.455 -33.553 -8.726 1.00 32.50 296 ASP A N 1
ATOM 2381 C CA . ASP A 1 296 ? 28.184 -34.106 -10.045 1.00 32.50 296 ASP A CA 1
ATOM 2382 C C . ASP A 1 296 ? 28.047 -35.636 -9.927 1.00 32.50 296 ASP A C 1
ATOM 2384 O O . ASP A 1 296 ? 29.042 -36.340 -9.751 1.00 32.50 296 ASP A O 1
ATOM 2388 N N . ASP A 1 297 ? 26.823 -36.157 -10.042 1.00 36.69 297 ASP A N 1
ATOM 2389 C CA . ASP A 1 297 ? 26.589 -37.583 -10.289 1.00 36.69 297 ASP A CA 1
ATOM 2390 C C . ASP A 1 297 ? 26.846 -37.896 -11.773 1.00 36.69 297 ASP A C 1
ATOM 2392 O O . ASP A 1 297 ? 26.071 -37.575 -12.681 1.00 36.69 297 ASP A O 1
ATOM 2396 N N . GLU A 1 298 ? 27.987 -38.540 -11.989 1.00 33.75 298 GLU A N 1
ATOM 2397 C CA . GLU A 1 298 ? 28.459 -39.181 -13.208 1.00 33.75 298 GLU A CA 1
ATOM 2398 C C . GLU A 1 298 ? 27.519 -40.344 -13.591 1.00 33.75 298 GLU A C 1
ATOM 2400 O O . GLU A 1 298 ? 27.501 -41.398 -12.957 1.00 33.75 298 GLU A O 1
ATOM 2405 N N . VAL A 1 299 ? 26.697 -40.159 -14.633 1.00 37.91 299 VAL A N 1
ATOM 2406 C CA . VAL A 1 299 ? 25.927 -41.248 -15.258 1.00 37.91 299 VAL A CA 1
ATOM 2407 C C . VAL A 1 299 ? 26.705 -41.775 -16.458 1.00 37.91 299 VAL A C 1
ATOM 2409 O O . VAL A 1 299 ? 26.637 -41.232 -17.566 1.00 37.91 299 VAL A O 1
ATOM 2412 N N . ASP A 1 300 ? 27.415 -42.875 -16.222 1.00 35.47 300 ASP A N 1
ATOM 2413 C CA . ASP A 1 300 ? 27.954 -43.761 -17.245 1.00 35.47 300 ASP A CA 1
ATOM 2414 C C . ASP A 1 300 ? 26.843 -44.222 -18.199 1.00 35.47 300 ASP A C 1
ATOM 2416 O O . ASP A 1 300 ? 25.884 -44.895 -17.817 1.00 35.47 300 ASP A O 1
ATOM 2420 N N . THR A 1 301 ? 26.984 -43.885 -19.481 1.00 40.50 301 THR A N 1
ATOM 2421 C CA . THR A 1 301 ? 26.255 -44.556 -20.561 1.00 40.50 301 THR A CA 1
ATOM 2422 C C . THR A 1 301 ? 27.201 -45.553 -21.219 1.00 40.50 301 THR A C 1
ATOM 2424 O O . THR A 1 301 ? 27.906 -45.223 -22.174 1.00 40.50 301 THR A O 1
ATOM 2427 N N . GLU A 1 302 ? 27.196 -46.793 -20.726 1.00 36.75 302 GLU A N 1
ATOM 2428 C CA . GLU A 1 302 ? 27.657 -47.942 -21.503 1.00 36.75 302 GLU A CA 1
ATOM 2429 C C . GLU A 1 302 ? 26.801 -48.060 -22.773 1.00 36.75 302 GLU A C 1
ATOM 2431 O O . GLU A 1 302 ? 25.584 -48.249 -22.722 1.00 36.75 302 GLU A O 1
ATOM 2436 N N . ARG A 1 303 ? 27.445 -47.963 -23.938 1.00 37.97 303 ARG A N 1
ATOM 2437 C CA . ARG A 1 303 ? 26.862 -48.336 -25.227 1.00 37.97 303 ARG A CA 1
ATOM 2438 C C . ARG A 1 303 ? 27.746 -49.401 -25.862 1.00 37.97 303 ARG A C 1
ATOM 2440 O O . ARG A 1 303 ? 28.710 -49.086 -26.555 1.00 37.97 303 ARG A O 1
ATOM 2447 N N . GLY A 1 304 ? 27.408 -50.658 -25.595 1.00 39.00 304 GLY A N 1
ATOM 2448 C CA . GLY A 1 304 ? 27.913 -51.831 -26.299 1.00 39.00 304 GLY A CA 1
ATOM 2449 C C . GLY A 1 304 ? 26.829 -52.433 -27.197 1.00 39.00 304 GLY A C 1
ATOM 2450 O O . GLY A 1 304 ? 25.728 -52.677 -26.722 1.00 39.00 304 GLY A O 1
ATOM 2451 N N . ALA A 1 305 ? 27.205 -52.644 -28.463 1.00 45.00 305 ALA A N 1
ATOM 2452 C CA . ALA A 1 305 ? 26.712 -53.627 -29.440 1.00 45.00 305 ALA A CA 1
ATOM 2453 C C . ALA A 1 305 ? 25.200 -53.709 -29.748 1.00 45.00 305 ALA A C 1
ATOM 2455 O O . ALA A 1 305 ? 24.415 -54.225 -28.960 1.00 45.00 305 ALA A O 1
ATOM 2456 N N . ASP A 1 306 ? 24.806 -53.252 -30.943 1.00 42.88 306 ASP A N 1
ATOM 2457 C CA . ASP A 1 306 ? 24.609 -54.108 -32.134 1.00 42.88 306 ASP A CA 1
ATOM 2458 C C . ASP A 1 306 ? 24.490 -53.250 -33.411 1.00 42.88 306 ASP A C 1
ATOM 2460 O O . ASP A 1 306 ? 23.988 -52.103 -33.320 1.00 42.88 306 ASP A O 1
#

Secondary structure (DSSP, 8-state):
-HHHHHHHHHHHHHHHHHHHHHHHHHHHHHHHHS-----HHHHHHHT--EEEETT-THHHHHHHTT--GGGEEEESSHHHHHHHHHTTS-SEEE--HHHHHHHHHHHGGG----SPPP----------TT-THHHHHHHHHHHHHHSTHHHHHHHHHHSTTGGGS----GGG-----GGGGHHHHHHHHHHHHHHHHHHHHHHHHHTHHHHSS--SS-HHHHHHHHHHHHHHHHHHHHHHHHHHHS---PPP--------PPPPPPPP-------------------PPP----------------

Foldseek 3Di:
DVVVVVVVVVVVVVVVVVVVVVVVVVVVVVCVVDPVFCDLVNCQVVLFAEEEEPPDPVLVVNVVVRRDPVSYDYDHDLVRVVVCCVVSVGVYYDDDPLRVLQSCLQVPPPDDDHDDDDDDPDDDDDDPPPDPVPVVVVVVVVVCVVDCNVVVVCCVPRVPSNPPHDPPPCVVPPPVDVVVCVVVVVVVVVVVVVVVVVVVVVLCVVCVVVVPPDPDDDPVVVVVVSVVVVVVVVVVVVVVVVVVVPPPDDDDDDDDDDDDDDDDDDDDDDDDDDDDDDDDDDDDDDDDDDDDDDDDDDDDDDDDDD

pLDDT: mean 71.62, std 23.4, range [26.48, 96.5]